Protein AF-A0A941FS99-F1 (afdb_monomer)

Solvent-accessible surface area (backbone atoms only — not comparable to full-atom values): 10455 Å² total; per-residue (Å²): 108,72,73,55,57,53,50,53,50,52,45,51,54,48,52,55,51,42,52,52,50,51,52,51,40,52,52,52,49,54,52,41,52,51,50,45,53,52,46,53,51,51,50,50,53,49,50,54,51,52,52,52,52,53,56,55,54,57,54,55,60,51,55,60,54,52,50,51,50,52,56,51,50,53,52,50,53,53,51,40,50,51,52,34,52,52,18,53,51,43,30,52,52,19,49,52,45,29,54,52,16,60,72,52,44,84,82,13,52,71,53,28,54,54,18,52,51,48,26,51,52,17,50,54,47,31,55,50,33,52,54,51,50,55,51,49,54,52,52,51,50,54,49,52,53,50,53,53,53,50,53,52,52,48,50,52,51,51,51,50,52,51,51,50,53,53,50,50,51,51,45,55,54,48,45,54,53,40,52,53,52,48,53,51,39,53,52,51,47,56,51,39,54,52,49,50,55,51,44,55,56,59,73,76,106

Sequence (205 aa):
MHRSEESSRVIEEMTIGIQRIAEASSEVSEQTNHVSTRMSIGNQDLNELSNQILQVKDVMQTSSRIKNLDDQANEIVNIVHVITGIAEQTNLLSLNAAIEAARAGEQGKSFAVVSNEVRKLAVGTKESAIHIKESLLHFKSIIYESVKMMETGTNEVEEGTKFVLNTRETFKQTIKSFEHVSDQIQEISAITEQMAASSQKSMLR

Organism: NCBI:txid450367

Nearest PDB structures (foldseek):
  3ja6-assembly1_I  TM=7.100E-01  e=2.817E-09  Escherichia coli
  3g6b-assembly1_A  TM=8.803E-01  e=4.526E-07  Thermotoga maritima
  8c5v-assembly1_I  TM=4.702E-01  e=1.679E-06  Escherichia coli
  3vkg-assembly2_A  TM=6.525E-01  e=9.917E-03  Dictyostelium discoideum
  8i4v-assembly1_B  TM=4.653E-01  e=1.303E-02  Saccharomyces cerevisiae S288C

Foldseek 3Di:
DVVVVVLLVVLVVLLVVLVVLLVVLVVLLVVLVVLLVVLVVVLVVLVVVLVVLVVVVVCVVVLVVLVVVLVVLVVVLVVLVVQLVVLVVQLVVLVVQLVVLVVVPPVSPVSNVVSVVSNVVSVVSNVVSVVVNVVSVVVNVVSVVVSVVSVVVNVVSVVVNVVSVVVNVVSVVVNVVSVVSNVVSVVSNVVSVVSNVVSVVSSVD

Radius of gyration: 44.27 Å; Cα contacts (8 Å, |Δi|>4): 106; chains: 1; bounding box: 84×21×134 Å

Structure (mmCIF, N/CA/C/O backbone):
data_AF-A0A941FS99-F1
#
_entry.id   AF-A0A941FS99-F1
#
loop_
_atom_site.group_PDB
_atom_site.id
_atom_site.type_symbol
_atom_site.label_atom_id
_atom_site.label_alt_id
_atom_site.label_comp_id
_atom_site.label_asym_id
_atom_site.label_entity_id
_atom_site.label_seq_id
_atom_site.pdbx_PDB_ins_code
_atom_site.Cartn_x
_atom_site.Cartn_y
_atom_site.Cartn_z
_atom_site.occupancy
_atom_site.B_iso_or_equiv
_atom_site.auth_seq_id
_atom_site.auth_comp_id
_atom_site.auth_asym_id
_atom_site.auth_atom_id
_atom_site.pdbx_PDB_model_num
ATOM 1 N N . MET A 1 1 ? -35.22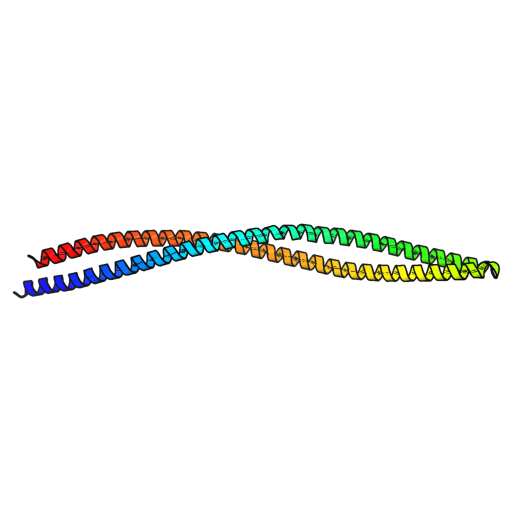4 -8.556 75.475 1.00 60.56 1 MET A N 1
ATOM 2 C CA . MET A 1 1 ? -33.984 -7.783 75.258 1.00 60.56 1 MET A CA 1
ATOM 3 C C . MET A 1 1 ? -33.087 -8.430 74.209 1.00 60.56 1 MET A C 1
ATOM 5 O O . MET A 1 1 ? -33.040 -7.869 73.128 1.00 60.56 1 MET A O 1
ATOM 9 N N . HIS A 1 2 ? -32.530 -9.634 74.411 1.00 62.03 2 HIS A N 1
ATOM 10 C CA . HIS A 1 2 ? -31.618 -10.275 73.435 1.00 62.03 2 HIS A CA 1
ATOM 11 C C . HIS A 1 2 ? -32.090 -10.319 71.963 1.00 62.03 2 HIS A C 1
ATOM 13 O O . HIS A 1 2 ? -31.338 -9.935 71.079 1.00 62.03 2 HIS A O 1
ATOM 19 N N . ARG A 1 3 ? -33.347 -10.700 71.677 1.00 68.75 3 ARG A N 1
ATOM 20 C CA . ARG A 1 3 ? -33.879 -10.732 70.291 1.00 68.75 3 ARG A CA 1
ATOM 21 C C . ARG A 1 3 ? -33.970 -9.356 69.612 1.00 68.75 3 ARG A C 1
ATOM 23 O O . ARG A 1 3 ? -33.965 -9.281 68.387 1.00 68.75 3 ARG A O 1
ATOM 30 N N . SER A 1 4 ? -34.102 -8.289 70.401 1.00 75.62 4 SER A N 1
ATOM 31 C CA . SER A 1 4 ? -34.179 -6.914 69.896 1.00 75.62 4 SER A CA 1
ATOM 32 C C . SER A 1 4 ? -32.788 -6.398 69.548 1.00 75.62 4 SER A C 1
ATOM 34 O O . SER A 1 4 ? -32.605 -5.860 68.467 1.00 75.62 4 SER A O 1
ATOM 36 N N . GLU A 1 5 ? -31.806 -6.635 70.422 1.00 76.62 5 GLU A N 1
ATOM 37 C CA . GLU A 1 5 ? -30.397 -6.300 70.169 1.00 76.62 5 GLU A CA 1
ATOM 38 C C . GLU A 1 5 ? -29.847 -7.059 68.956 1.00 76.62 5 GLU A C 1
ATOM 40 O O . GLU A 1 5 ? -29.154 -6.485 68.121 1.00 76.62 5 GLU A O 1
ATOM 45 N N . GLU A 1 6 ? -30.214 -8.334 68.811 1.00 79.69 6 GLU A N 1
ATOM 46 C CA . GLU A 1 6 ? -29.842 -9.147 67.654 1.00 79.69 6 GLU A CA 1
ATOM 47 C C . GLU A 1 6 ? -30.474 -8.627 66.351 1.00 79.69 6 GLU A C 1
ATOM 49 O O . GLU A 1 6 ? -29.784 -8.527 65.339 1.00 79.69 6 GLU A O 1
ATOM 54 N N . SER A 1 7 ? -31.748 -8.212 66.380 1.00 81.06 7 SER A N 1
ATOM 55 C CA . SER A 1 7 ? -32.419 -7.615 65.211 1.00 81.06 7 SER A CA 1
ATOM 56 C C . SER A 1 7 ? -31.818 -6.262 64.828 1.00 81.06 7 SER A C 1
ATOM 58 O O . SER A 1 7 ? -31.581 -6.016 63.648 1.00 81.06 7 SER A O 1
ATOM 60 N N . SER A 1 8 ? -31.520 -5.401 65.806 1.00 84.19 8 SER A N 1
ATOM 61 C CA . SER A 1 8 ? -30.851 -4.118 65.563 1.00 84.19 8 SER A CA 1
ATOM 62 C C . SER A 1 8 ? -29.475 -4.314 64.929 1.00 84.19 8 SER A C 1
ATOM 64 O O . SER A 1 8 ? -29.156 -3.631 63.960 1.00 84.19 8 SER A O 1
ATOM 66 N N . ARG A 1 9 ? -28.697 -5.299 65.401 1.00 85.25 9 ARG A N 1
ATOM 67 C CA . ARG A 1 9 ? -27.385 -5.619 64.825 1.00 85.25 9 ARG A CA 1
ATOM 68 C C . ARG A 1 9 ? -27.486 -6.088 63.371 1.00 85.25 9 ARG A C 1
ATOM 70 O O . ARG A 1 9 ? -26.713 -5.630 62.538 1.00 85.25 9 ARG A O 1
ATOM 77 N N . VAL A 1 10 ? -28.457 -6.947 63.051 1.00 86.94 10 VAL A N 1
ATOM 78 C CA . VAL A 1 10 ? -28.695 -7.408 61.670 1.00 86.94 10 VAL A CA 1
ATOM 79 C C . VAL A 1 10 ? -29.110 -6.251 60.752 1.00 86.94 10 VAL A C 1
ATOM 81 O O . VAL A 1 10 ? -28.645 -6.178 59.618 1.00 86.94 10 VAL A O 1
ATOM 84 N N . ILE A 1 11 ? -29.950 -5.323 61.225 1.00 87.75 11 ILE A N 1
ATOM 85 C CA . ILE A 1 11 ? -30.355 -4.129 60.456 1.00 87.75 11 ILE A CA 1
ATOM 86 C C . ILE A 1 11 ? -29.158 -3.196 60.214 1.00 87.75 11 ILE A C 1
ATOM 88 O O . ILE A 1 11 ? -29.020 -2.628 59.129 1.00 87.75 11 ILE A O 1
ATOM 92 N N . GLU A 1 12 ? -28.270 -3.047 61.194 1.00 86.12 12 GLU A N 1
ATOM 93 C CA . GLU A 1 12 ? -27.057 -2.240 61.057 1.00 86.12 12 GLU A CA 1
ATOM 94 C C . GLU A 1 12 ? -26.066 -2.858 60.059 1.00 86.12 12 GLU A C 1
ATOM 96 O O . GLU A 1 12 ? -25.615 -2.176 59.137 1.00 86.12 12 GLU A O 1
ATOM 101 N N . GLU A 1 13 ? -25.830 -4.171 60.140 1.00 88.06 13 GLU A N 1
ATOM 102 C CA . GLU A 1 13 ? -25.054 -4.916 59.137 1.00 88.06 13 GLU A CA 1
ATOM 103 C C . GLU A 1 13 ? -25.675 -4.804 57.732 1.00 88.06 13 GLU A C 1
ATOM 105 O O . GLU A 1 13 ? -24.958 -4.604 56.748 1.00 88.06 13 GLU A O 1
ATOM 110 N N . MET A 1 14 ? -27.008 -4.860 57.626 1.00 89.69 14 MET A N 1
ATOM 111 C CA . MET A 1 14 ? -27.719 -4.698 56.356 1.00 89.69 14 MET A CA 1
ATOM 112 C C . MET A 1 14 ? -27.541 -3.288 55.783 1.00 89.69 14 MET A C 1
ATOM 114 O O . MET A 1 14 ? -27.326 -3.139 54.584 1.00 89.69 14 MET A O 1
ATOM 118 N N . THR A 1 15 ? -27.575 -2.258 56.630 1.00 88.81 15 THR A N 1
ATOM 119 C CA . THR A 1 15 ? -27.380 -0.857 56.223 1.00 88.81 15 THR A CA 1
ATOM 120 C C . THR A 1 15 ? -25.968 -0.631 55.681 1.00 88.81 15 THR A C 1
ATOM 122 O O . THR A 1 15 ? -25.806 -0.012 54.630 1.00 88.81 15 THR A O 1
ATOM 125 N N . ILE A 1 16 ? -24.952 -1.214 56.326 1.00 91.06 16 ILE A N 1
ATOM 126 C CA . ILE A 1 16 ? -23.570 -1.203 55.821 1.00 91.06 16 ILE A CA 1
ATOM 127 C C . ILE A 1 16 ? -23.479 -1.938 54.474 1.00 91.06 16 ILE A C 1
ATOM 129 O O . ILE A 1 16 ? -22.826 -1.459 53.548 1.00 91.06 16 ILE A O 1
ATOM 133 N N . GLY A 1 17 ? -24.143 -3.091 54.338 1.00 93.38 17 GLY A N 1
ATOM 134 C CA . GLY A 1 17 ? -24.195 -3.843 53.082 1.00 93.38 17 GLY A CA 1
ATOM 135 C C . GLY A 1 17 ? -24.826 -3.048 51.934 1.00 93.38 17 GLY A C 1
ATOM 136 O O . GLY A 1 17 ? -24.261 -2.999 50.845 1.00 93.38 17 GLY A O 1
ATOM 137 N N . ILE A 1 18 ? -25.950 -2.379 52.195 1.00 93.69 18 ILE A N 1
ATOM 138 C CA . ILE A 1 18 ? -26.659 -1.506 51.245 1.00 93.69 18 ILE A CA 1
ATOM 139 C C . ILE A 1 18 ? -25.760 -0.351 50.797 1.00 93.69 18 ILE A C 1
ATOM 141 O O . ILE A 1 18 ? -25.638 -0.109 49.598 1.00 93.69 18 ILE A O 1
ATOM 145 N N . GLN A 1 19 ? -25.080 0.316 51.735 1.00 91.06 19 GLN A N 1
ATOM 146 C CA . GLN A 1 19 ? -24.155 1.407 51.420 1.00 91.06 19 GLN A CA 1
ATOM 147 C C . GLN A 1 19 ? -23.021 0.938 50.495 1.00 91.06 19 GLN A C 1
ATOM 149 O O . GLN A 1 19 ? -22.724 1.588 49.495 1.00 91.06 19 GLN A O 1
ATOM 154 N N . ARG A 1 20 ? -22.445 -0.240 50.765 1.00 94.62 20 ARG A N 1
ATOM 155 C CA . ARG A 1 20 ? -21.406 -0.834 49.908 1.00 94.62 20 ARG A CA 1
ATOM 156 C C . ARG A 1 20 ? -21.917 -1.192 48.512 1.00 94.62 20 ARG A C 1
ATOM 158 O O . ARG A 1 20 ? -21.168 -1.059 47.550 1.00 94.62 20 ARG A O 1
ATOM 165 N N . ILE A 1 21 ? -23.165 -1.651 48.387 1.00 94.88 21 ILE A N 1
ATOM 166 C CA . ILE A 1 21 ? -23.786 -1.926 47.081 1.00 94.88 21 ILE A CA 1
ATOM 167 C C . ILE A 1 21 ? -23.987 -0.622 46.303 1.00 94.88 21 ILE A C 1
ATOM 169 O O . ILE A 1 21 ? -23.694 -0.591 45.109 1.00 94.88 21 ILE A O 1
ATOM 173 N N . ALA A 1 22 ? -24.437 0.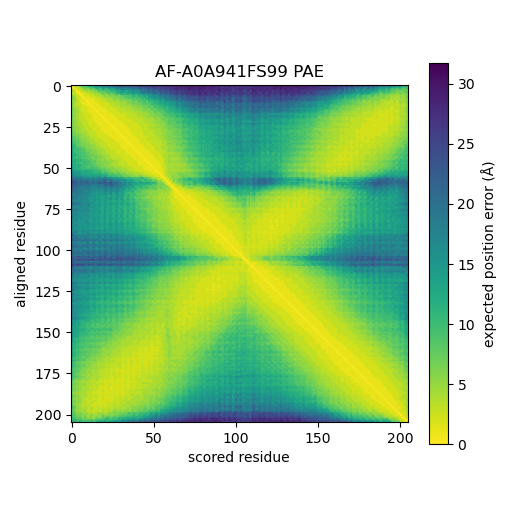450 46.961 1.00 91.12 22 ALA A N 1
ATOM 174 C CA . ALA A 1 22 ? -24.596 1.761 46.332 1.00 91.12 22 ALA A CA 1
ATOM 175 C C . ALA A 1 22 ? -23.255 2.306 45.812 1.00 91.12 22 ALA A C 1
ATOM 177 O O . ALA A 1 22 ? -23.165 2.723 44.658 1.00 91.12 22 ALA A O 1
ATOM 178 N N . GLU A 1 23 ? -22.202 2.237 46.632 1.00 94.00 23 GLU A N 1
ATOM 179 C CA . GLU A 1 23 ? -20.843 2.648 46.253 1.00 94.00 23 GLU A CA 1
ATOM 180 C C . GLU A 1 23 ? -20.316 1.839 45.062 1.00 94.00 23 GLU A C 1
ATOM 182 O O . GLU A 1 23 ? -19.903 2.422 44.060 1.00 94.00 23 GLU A O 1
ATOM 187 N N . ALA A 1 24 ? -20.416 0.506 45.119 1.00 94.50 24 ALA A N 1
ATOM 188 C CA . ALA A 1 24 ? -19.995 -0.365 44.022 1.00 94.50 24 ALA A CA 1
ATOM 189 C C . ALA A 1 24 ? -20.798 -0.109 42.733 1.00 94.50 24 ALA A C 1
ATOM 191 O O . ALA A 1 24 ? -20.243 -0.130 41.637 1.00 94.50 24 ALA A O 1
ATOM 192 N N . SER A 1 25 ? -22.099 0.168 42.850 1.00 94.50 25 SER A N 1
ATOM 193 C CA . SER A 1 25 ? -22.956 0.470 41.697 1.00 94.50 25 SER A CA 1
ATOM 194 C C . SER A 1 25 ? -22.566 1.793 41.038 1.00 94.50 25 SER A C 1
ATOM 196 O O . SER A 1 25 ? -22.491 1.878 39.811 1.00 94.50 25 SER A O 1
ATOM 198 N N . SER A 1 26 ? -22.257 2.811 41.847 1.00 92.44 26 SER A N 1
ATOM 199 C CA . SER A 1 26 ? -21.756 4.098 41.361 1.00 92.44 26 SER A CA 1
ATOM 200 C C . SER A 1 26 ? -20.421 3.942 40.631 1.00 92.44 26 SER A C 1
ATOM 202 O O . SER A 1 26 ? -20.258 4.486 39.539 1.00 92.44 26 SER A O 1
ATOM 204 N N . GLU A 1 27 ? -19.491 3.162 41.187 1.00 95.19 27 GLU A N 1
ATOM 205 C CA . GLU A 1 27 ? -18.189 2.895 40.565 1.00 95.19 27 GLU A CA 1
ATOM 206 C C . GLU A 1 27 ? -18.343 2.166 39.219 1.00 95.19 27 GLU A C 1
ATOM 208 O O . GLU A 1 27 ? -17.757 2.573 38.215 1.00 95.19 27 GLU A O 1
ATOM 213 N N . VAL A 1 28 ? -19.191 1.132 39.146 1.00 95.12 28 VAL A N 1
ATOM 214 C CA . VAL A 1 28 ? -19.454 0.411 37.887 1.00 95.12 28 VAL A CA 1
ATOM 215 C C . VAL A 1 28 ? -20.121 1.317 36.844 1.00 95.12 28 VAL A C 1
ATOM 217 O O . VAL A 1 28 ? -19.789 1.224 35.658 1.00 95.12 28 VAL A O 1
ATOM 220 N N . SER A 1 29 ? -21.020 2.217 37.256 1.00 92.50 29 SER A N 1
ATOM 221 C CA . SER A 1 29 ? -21.637 3.215 36.369 1.00 92.50 29 SER A CA 1
ATOM 222 C C . SER A 1 29 ? -20.594 4.162 35.766 1.00 92.50 29 SER A C 1
ATOM 224 O O . SER A 1 29 ? -20.560 4.381 34.552 1.00 92.50 29 SER A O 1
ATOM 226 N N . GLU A 1 30 ? -19.687 4.680 36.597 1.00 93.94 30 GLU A N 1
ATOM 227 C CA . GLU A 1 30 ? -18.590 5.545 36.159 1.00 93.94 30 GLU A CA 1
ATOM 228 C C . GLU A 1 30 ? -17.662 4.820 35.171 1.00 93.94 30 GLU A C 1
ATOM 230 O O . GLU A 1 30 ? -17.387 5.332 34.082 1.00 93.94 30 GLU A O 1
ATOM 235 N N . GLN A 1 31 ? -17.251 3.586 35.486 1.00 93.75 31 GLN A N 1
ATOM 236 C CA . GLN A 1 31 ? -16.423 2.769 34.591 1.00 93.75 31 GLN A CA 1
ATOM 237 C C . GLN A 1 31 ? -17.121 2.478 33.256 1.00 93.75 31 GLN A C 1
ATOM 239 O O . GLN A 1 31 ? -16.501 2.565 32.194 1.00 93.75 31 GLN A O 1
ATOM 244 N N . THR A 1 32 ? -18.423 2.195 33.288 1.00 93.19 32 THR A N 1
ATOM 245 C CA . THR A 1 32 ? -19.244 1.964 32.091 1.00 93.19 32 THR A CA 1
ATOM 246 C C . THR A 1 32 ? -19.267 3.194 31.180 1.00 93.19 32 THR A C 1
ATOM 248 O O . THR A 1 32 ? -19.026 3.083 29.974 1.00 93.19 32 THR A O 1
ATOM 251 N N . ASN A 1 33 ? -19.453 4.387 31.753 1.00 90.69 33 ASN A N 1
ATOM 252 C CA . ASN A 1 33 ? -19.405 5.651 31.015 1.00 90.69 33 ASN A CA 1
ATOM 253 C C . ASN A 1 33 ? -18.017 5.932 30.419 1.00 90.69 33 ASN A C 1
ATOM 255 O O . ASN A 1 33 ? -17.907 6.364 29.264 1.00 90.69 33 ASN A O 1
ATOM 259 N N . HIS A 1 34 ? -16.947 5.641 31.165 1.00 94.12 34 HIS A N 1
ATOM 260 C CA . HIS A 1 34 ? -15.581 5.764 30.660 1.00 94.12 34 HIS A CA 1
ATOM 261 C C . HIS A 1 34 ? -15.321 4.842 29.468 1.00 94.12 34 HIS A C 1
ATOM 263 O O . HIS A 1 34 ? -14.762 5.290 28.462 1.00 94.12 34 HIS A O 1
ATOM 269 N N . VAL A 1 35 ? -15.735 3.575 29.541 1.00 92.81 35 VAL A N 1
ATOM 270 C CA . VAL A 1 35 ? -15.550 2.636 28.427 1.00 92.81 35 VAL A CA 1
ATOM 271 C C . VAL A 1 35 ? -16.378 3.051 27.212 1.00 92.81 35 VAL A C 1
ATOM 273 O O . VAL A 1 35 ? -15.839 3.062 26.106 1.00 92.81 35 VAL A O 1
ATOM 276 N N . SER A 1 36 ? -17.632 3.472 27.402 1.00 89.94 36 SER A N 1
ATOM 277 C CA . SER A 1 36 ? -18.482 3.976 26.314 1.00 89.94 36 SER A CA 1
ATOM 278 C C . SER A 1 36 ? -17.838 5.169 25.591 1.00 89.94 36 SER A C 1
ATOM 280 O O . SER A 1 36 ? -17.696 5.165 24.365 1.00 89.94 36 SER A O 1
ATOM 282 N N . THR A 1 37 ? -17.312 6.135 26.351 1.00 92.44 37 THR A N 1
ATOM 283 C CA . THR A 1 37 ? -16.587 7.293 25.801 1.00 92.44 37 THR A CA 1
ATOM 284 C C . THR A 1 37 ? -15.347 6.862 25.014 1.00 92.44 37 THR A C 1
ATOM 286 O O . THR A 1 37 ? -15.142 7.306 23.884 1.00 92.44 37 THR A O 1
ATOM 289 N N . ARG A 1 38 ? -14.531 5.953 25.568 1.00 93.69 38 ARG A N 1
ATOM 290 C CA . ARG A 1 38 ? -13.329 5.440 24.888 1.00 93.69 38 ARG A CA 1
ATOM 291 C C . ARG A 1 38 ? -13.661 4.687 23.601 1.00 93.69 38 ARG A C 1
ATOM 293 O O . ARG A 1 38 ? -12.942 4.840 22.619 1.00 93.69 38 ARG A O 1
ATOM 300 N N . MET A 1 39 ? -14.741 3.912 23.585 1.00 92.50 39 MET A N 1
ATOM 301 C CA . MET A 1 39 ? -15.211 3.206 22.389 1.00 92.50 39 MET A CA 1
ATOM 302 C C . MET A 1 39 ? -15.734 4.174 21.323 1.00 92.50 39 MET A C 1
ATOM 304 O O . MET A 1 39 ? -15.501 3.956 20.135 1.00 92.50 39 MET A O 1
ATOM 308 N N . SER A 1 40 ? -16.399 5.262 21.725 1.00 89.00 40 SER A N 1
ATOM 309 C CA . SER A 1 40 ? -16.824 6.320 20.802 1.00 89.00 40 SER A CA 1
ATOM 310 C C . SER A 1 40 ? -15.628 7.006 20.138 1.00 89.00 40 SER A C 1
ATOM 312 O O . SER A 1 40 ? -15.623 7.163 18.919 1.00 89.00 40 SER A O 1
ATOM 314 N N . ILE A 1 41 ? -14.600 7.360 20.919 1.00 93.44 41 ILE A N 1
ATOM 315 C CA . ILE A 1 41 ? -13.345 7.926 20.395 1.00 93.44 41 ILE A CA 1
ATOM 316 C C . ILE A 1 41 ? -12.678 6.924 19.447 1.00 93.44 41 ILE A C 1
ATOM 318 O O . ILE A 1 41 ? -12.391 7.259 18.304 1.00 93.44 41 ILE A O 1
ATOM 322 N N . GLY A 1 42 ? -12.540 5.663 19.863 1.00 94.44 42 GLY A N 1
ATOM 323 C CA . GLY A 1 42 ? -11.948 4.629 19.017 1.00 94.44 42 GLY A CA 1
ATOM 324 C C . GLY A 1 42 ? -12.720 4.392 17.710 1.00 94.44 42 GLY A C 1
ATOM 325 O O . GLY A 1 42 ? -12.117 4.120 16.677 1.00 94.44 42 GLY A O 1
ATOM 326 N N . ASN A 1 43 ? -14.049 4.537 17.703 1.00 91.31 43 ASN A N 1
ATOM 327 C CA . ASN A 1 43 ? -14.841 4.494 16.469 1.00 91.31 43 ASN A CA 1
ATOM 328 C C . ASN A 1 43 ? -14.559 5.682 15.540 1.00 91.31 43 ASN A C 1
ATOM 330 O O . ASN A 1 43 ? -14.572 5.510 14.318 1.00 91.31 43 ASN A O 1
ATOM 334 N N . GLN A 1 44 ? -14.310 6.871 16.093 1.00 92.19 44 GLN A N 1
ATOM 335 C CA . GLN A 1 44 ? -13.885 8.030 15.312 1.00 92.19 44 GLN A CA 1
ATOM 336 C C . GLN A 1 44 ? -12.500 7.789 14.697 1.00 92.19 44 GLN A C 1
ATOM 338 O O . GLN A 1 44 ? -12.351 7.960 13.487 1.00 92.19 44 GLN A O 1
ATOM 343 N N . ASP A 1 45 ? -11.545 7.278 15.476 1.00 93.88 45 ASP A N 1
ATOM 344 C CA . ASP A 1 45 ? -10.204 6.925 14.990 1.00 93.88 45 ASP A CA 1
ATOM 345 C C . ASP A 1 45 ? -10.277 5.889 13.852 1.00 93.88 45 ASP A C 1
ATOM 347 O O . ASP A 1 45 ? -9.615 6.020 12.821 1.00 93.88 45 ASP A O 1
ATOM 351 N N . LEU A 1 46 ? -11.151 4.881 13.976 1.00 93.31 46 LEU A N 1
ATOM 352 C CA . LEU A 1 46 ? -11.392 3.894 12.916 1.00 93.31 46 LEU A CA 1
ATOM 353 C C . LEU A 1 46 ? -12.026 4.506 11.659 1.00 93.31 46 LEU A C 1
ATOM 355 O O . LEU A 1 46 ? -11.807 4.004 10.555 1.00 93.31 46 LEU A O 1
ATOM 359 N N . ASN A 1 47 ? -12.836 5.559 11.786 1.00 89.56 47 ASN A N 1
ATOM 360 C CA . ASN A 1 47 ? -13.375 6.279 10.629 1.00 89.56 47 ASN A CA 1
ATOM 361 C C . ASN A 1 47 ? -12.284 7.076 9.911 1.00 89.56 47 ASN A C 1
ATOM 363 O O . ASN A 1 47 ? -12.212 7.027 8.683 1.00 89.56 47 ASN A O 1
ATOM 367 N N . GLU A 1 48 ? -11.413 7.754 10.655 1.00 91.38 48 GLU A N 1
ATOM 368 C CA . GLU A 1 48 ? -10.261 8.455 10.085 1.00 91.38 48 GLU A CA 1
ATOM 369 C C . GLU A 1 48 ? -9.311 7.481 9.382 1.00 91.38 48 GLU A C 1
ATOM 371 O O . GLU A 1 48 ? -8.958 7.697 8.220 1.00 91.38 48 GLU A O 1
ATOM 376 N N . LEU A 1 49 ? -8.997 6.351 10.019 1.00 90.69 49 LEU A N 1
ATOM 377 C CA . LEU A 1 49 ? -8.185 5.292 9.423 1.00 90.69 49 LEU A CA 1
ATOM 378 C C . LEU A 1 49 ? -8.834 4.714 8.156 1.00 90.69 49 LEU A C 1
ATOM 380 O O . LEU A 1 49 ? -8.163 4.515 7.146 1.00 90.69 49 LEU A O 1
ATOM 384 N N . SER A 1 50 ? -10.151 4.490 8.169 1.00 88.94 50 SER A N 1
ATOM 385 C CA . SER A 1 50 ? -10.886 4.032 6.986 1.00 88.94 50 SER A CA 1
ATOM 386 C C . SER A 1 50 ? -10.773 5.021 5.822 1.00 88.94 50 SER A C 1
ATOM 388 O O . SER A 1 50 ? -10.646 4.596 4.675 1.00 88.94 50 SER A O 1
ATOM 390 N N . ASN A 1 51 ? -10.797 6.328 6.094 1.00 87.88 51 ASN A N 1
ATOM 391 C CA . ASN A 1 51 ? -10.622 7.358 5.069 1.00 87.88 51 ASN A CA 1
ATOM 392 C C . ASN A 1 51 ? -9.185 7.391 4.533 1.00 87.88 51 ASN A C 1
ATOM 394 O O . ASN A 1 51 ? -8.991 7.502 3.323 1.00 87.88 51 ASN A O 1
ATOM 398 N N . GLN A 1 52 ? -8.184 7.247 5.404 1.00 87.44 52 GLN A N 1
ATOM 399 C CA . GLN A 1 52 ? -6.778 7.153 4.995 1.00 87.44 52 GLN A CA 1
ATOM 400 C C . GLN A 1 52 ? -6.539 5.936 4.093 1.00 87.44 52 GLN A C 1
ATOM 402 O O . GLN A 1 52 ? -5.907 6.053 3.045 1.00 87.44 52 GLN A O 1
ATOM 407 N N . ILE A 1 53 ? -7.118 4.786 4.440 1.00 86.38 53 ILE A N 1
ATOM 408 C CA . ILE A 1 53 ? -7.067 3.572 3.618 1.00 86.38 53 ILE A CA 1
ATOM 409 C C . ILE A 1 53 ? -7.680 3.807 2.228 1.00 86.38 53 ILE A C 1
ATOM 411 O O . ILE A 1 53 ? -7.099 3.400 1.222 1.00 86.38 53 ILE A O 1
ATOM 415 N N . LEU A 1 54 ? -8.820 4.501 2.140 1.00 81.25 54 LEU A N 1
ATOM 416 C CA . LEU A 1 54 ? -9.438 4.834 0.851 1.00 81.25 54 LEU A CA 1
ATOM 417 C C . LEU A 1 54 ? -8.558 5.756 -0.006 1.00 81.25 54 LEU A C 1
ATOM 419 O O . LEU A 1 54 ? -8.508 5.575 -1.220 1.00 81.25 54 LEU A O 1
ATOM 423 N N . GLN A 1 55 ? -7.823 6.691 0.603 1.00 81.00 55 GLN A N 1
ATOM 424 C CA . GLN A 1 55 ? -6.859 7.530 -0.119 1.00 81.00 55 GLN A CA 1
ATOM 425 C C . GLN A 1 55 ? -5.678 6.715 -0.662 1.00 81.00 55 GLN A C 1
ATOM 427 O O . GLN A 1 55 ? -5.254 6.926 -1.796 1.00 81.00 55 GLN A O 1
ATOM 432 N N . VAL A 1 56 ? -5.178 5.741 0.105 1.00 77.38 56 VAL A N 1
ATOM 433 C CA . VAL A 1 56 ? -4.132 4.816 -0.366 1.00 77.38 56 VAL A CA 1
ATOM 434 C C . VAL A 1 56 ? -4.658 3.920 -1.486 1.00 77.38 56 VAL A C 1
ATOM 436 O O . VAL A 1 56 ? -3.945 3.656 -2.450 1.00 77.38 56 VAL A O 1
ATOM 439 N N . LYS A 1 57 ? -5.925 3.504 -1.433 1.00 69.19 57 LYS A N 1
ATOM 440 C CA . LYS A 1 57 ? -6.550 2.746 -2.523 1.00 69.19 57 LYS A CA 1
ATOM 441 C C . LYS A 1 57 ? -6.571 3.533 -3.838 1.00 69.19 57 LYS A C 1
ATOM 443 O O . LYS A 1 57 ? -6.426 2.939 -4.899 1.00 69.19 57 LYS A O 1
ATOM 448 N N . ASP A 1 58 ? -6.668 4.858 -3.794 1.00 67.00 58 ASP A N 1
ATOM 449 C CA . ASP A 1 58 ? -6.588 5.694 -4.998 1.00 67.00 58 ASP A CA 1
ATOM 450 C C . ASP A 1 58 ? -5.167 5.714 -5.604 1.00 67.00 58 ASP A C 1
ATOM 452 O O . ASP A 1 58 ? -4.998 5.829 -6.820 1.00 67.00 58 ASP A O 1
ATOM 456 N N . VAL A 1 59 ? -4.127 5.439 -4.801 1.00 65.31 59 VAL A N 1
ATOM 457 C CA . VAL A 1 59 ? -2.759 5.171 -5.291 1.00 65.31 59 VAL A CA 1
ATOM 458 C C . VAL A 1 59 ? -2.714 3.911 -6.161 1.00 65.31 59 VAL A C 1
ATOM 460 O O . VAL A 1 59 ? -1.812 3.791 -6.988 1.00 65.31 59 VAL A O 1
ATOM 463 N N . MET A 1 60 ? -3.708 3.015 -6.113 1.00 62.72 60 MET A N 1
ATOM 464 C CA . MET A 1 60 ? -3.814 1.909 -7.073 1.00 62.72 60 MET A CA 1
ATOM 465 C C . MET A 1 60 ? -3.987 2.387 -8.522 1.00 62.72 60 MET A C 1
ATOM 467 O O . MET A 1 60 ? -3.638 1.640 -9.436 1.00 62.72 60 MET A O 1
ATOM 471 N N . GLN A 1 61 ? -4.408 3.636 -8.776 1.00 65.25 61 GLN A N 1
ATOM 472 C CA . GLN A 1 61 ? -4.316 4.235 -10.118 1.00 65.25 61 GLN A CA 1
ATOM 473 C C . GLN A 1 61 ? -2.869 4.263 -10.639 1.00 65.25 61 GLN A C 1
ATOM 475 O O . GLN A 1 61 ? -2.638 4.187 -11.848 1.00 65.25 61 GLN A O 1
ATOM 480 N N . THR A 1 62 ? -1.877 4.284 -9.748 1.00 71.75 62 THR A N 1
ATOM 481 C CA . THR A 1 62 ? -0.451 4.169 -10.084 1.00 71.75 62 THR A CA 1
ATOM 482 C C . THR A 1 62 ? -0.133 2.835 -10.762 1.00 71.75 62 THR A C 1
ATOM 484 O O . THR A 1 62 ? 0.718 2.811 -11.644 1.00 71.75 62 THR A O 1
ATOM 487 N N . SER A 1 63 ? -0.874 1.754 -10.479 1.00 72.69 63 SER A N 1
ATOM 488 C CA . SER A 1 63 ? -0.654 0.451 -11.130 1.00 72.69 63 SER A CA 1
ATOM 489 C C . SER A 1 63 ? -0.905 0.531 -12.638 1.00 72.69 63 SER A C 1
ATOM 491 O O . SER A 1 63 ? -0.123 0.010 -13.430 1.00 72.69 63 SER A O 1
ATOM 493 N N . SER A 1 64 ? -1.936 1.279 -13.051 1.00 77.06 64 SER A N 1
ATOM 494 C CA . SER A 1 64 ? -2.235 1.518 -14.466 1.00 77.06 64 SER A CA 1
ATOM 495 C C . SER A 1 64 ? -1.125 2.315 -15.154 1.00 77.06 64 SER A C 1
ATOM 497 O O . SER A 1 64 ? -0.750 2.014 -16.285 1.00 77.06 64 SER A O 1
ATOM 499 N N . ARG A 1 65 ? -0.531 3.288 -14.448 1.00 82.88 65 ARG A N 1
ATOM 500 C CA . ARG A 1 65 ? 0.598 4.074 -14.959 1.00 82.88 65 ARG A CA 1
ATOM 501 C C . ARG A 1 65 ? 1.855 3.223 -15.100 1.00 82.88 65 ARG A C 1
ATOM 503 O O . ARG A 1 65 ? 2.538 3.348 -16.107 1.00 82.88 65 ARG A O 1
ATOM 510 N N . ILE A 1 66 ? 2.137 2.345 -14.138 1.00 84.69 66 ILE A N 1
ATOM 511 C CA . ILE A 1 66 ? 3.277 1.422 -14.214 1.00 84.69 66 ILE A CA 1
ATOM 512 C C . ILE A 1 66 ? 3.092 0.418 -15.355 1.00 84.69 66 ILE A C 1
ATOM 514 O O . ILE A 1 66 ? 4.041 0.144 -16.081 1.00 84.69 66 ILE A O 1
ATOM 518 N N . LYS A 1 67 ? 1.870 -0.070 -15.582 1.00 82.75 67 LYS A N 1
ATOM 519 C CA . LYS A 1 67 ? 1.581 -0.926 -16.736 1.00 82.75 67 LYS A CA 1
ATOM 520 C C . LYS A 1 67 ? 1.849 -0.211 -18.065 1.00 82.75 67 LYS A C 1
ATOM 522 O O . LYS A 1 67 ? 2.502 -0.778 -18.932 1.00 82.75 67 LYS A O 1
ATOM 527 N N . ASN A 1 68 ? 1.448 1.057 -18.182 1.00 88.06 68 ASN A N 1
ATOM 528 C CA . ASN A 1 68 ? 1.775 1.865 -19.361 1.00 88.06 68 ASN A CA 1
ATOM 529 C C . ASN A 1 68 ? 3.294 2.029 -19.558 1.00 88.06 68 ASN A C 1
ATOM 531 O O . ASN A 1 68 ? 3.747 2.109 -20.696 1.00 88.06 68 ASN A O 1
ATOM 535 N N . LEU A 1 69 ? 4.091 2.070 -18.480 1.00 89.38 69 LEU A N 1
ATOM 536 C CA . LEU A 1 69 ? 5.555 2.101 -18.588 1.00 89.38 69 LEU A CA 1
ATOM 537 C C . LEU A 1 69 ? 6.122 0.792 -19.158 1.00 89.38 69 LEU A C 1
ATOM 539 O O . LEU A 1 69 ? 7.096 0.855 -19.906 1.00 89.38 69 LEU A O 1
ATOM 543 N N . ASP A 1 70 ? 5.532 -0.370 -18.849 1.00 87.81 70 ASP A N 1
ATOM 544 C CA . ASP A 1 70 ? 5.947 -1.643 -19.464 1.00 87.81 70 ASP A CA 1
ATOM 545 C C . ASP A 1 70 ? 5.663 -1.646 -20.971 1.00 87.81 70 ASP A C 1
ATOM 547 O O . ASP A 1 7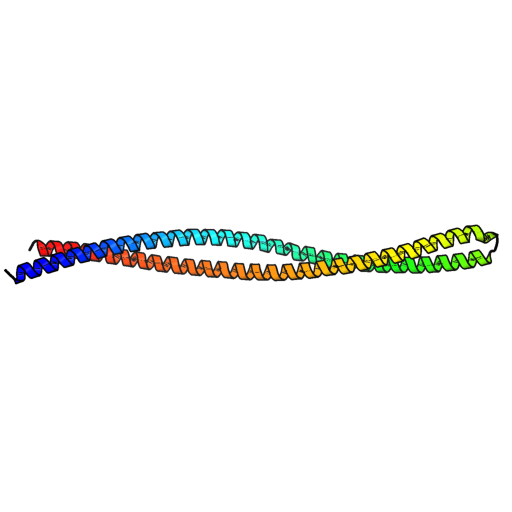0 ? 6.540 -1.983 -21.770 1.00 87.81 70 ASP A O 1
ATOM 551 N N . ASP A 1 71 ? 4.473 -1.188 -21.371 1.00 89.62 71 ASP A N 1
ATOM 552 C CA . ASP A 1 71 ? 4.086 -1.076 -22.781 1.00 89.62 71 ASP A CA 1
ATOM 553 C C . ASP A 1 71 ? 5.019 -0.120 -23.545 1.00 89.62 71 ASP A C 1
ATOM 555 O O . ASP A 1 71 ? 5.524 -0.462 -24.618 1.00 89.62 71 ASP A O 1
ATOM 559 N N . GLN A 1 72 ? 5.337 1.040 -22.959 1.00 90.56 72 GLN A N 1
ATOM 560 C CA . GLN A 1 72 ? 6.311 1.980 -23.524 1.00 90.56 72 GLN A CA 1
ATOM 561 C C . GLN A 1 72 ? 7.716 1.373 -23.611 1.00 90.56 72 GLN A C 1
ATOM 563 O O . GLN A 1 72 ? 8.397 1.536 -24.622 1.00 90.56 72 GLN A O 1
ATOM 568 N N . ALA A 1 73 ? 8.162 0.635 -22.592 1.00 90.56 73 ALA A N 1
ATOM 569 C CA . ALA A 1 73 ? 9.456 -0.041 -22.632 1.00 90.56 73 ALA A CA 1
ATOM 570 C C . ALA A 1 73 ? 9.514 -1.085 -23.763 1.00 90.56 73 ALA A C 1
ATOM 572 O O . ALA A 1 73 ? 10.533 -1.189 -24.450 1.00 90.56 73 ALA A O 1
ATOM 573 N N . ASN A 1 74 ? 8.421 -1.818 -24.004 1.00 89.50 74 ASN A N 1
ATOM 574 C CA . ASN A 1 74 ? 8.306 -2.764 -25.118 1.00 89.50 74 ASN A CA 1
ATOM 575 C C . ASN A 1 74 ? 8.395 -2.064 -26.483 1.00 89.50 74 ASN A C 1
ATOM 577 O O . ASN A 1 74 ? 9.072 -2.557 -27.388 1.00 89.50 74 ASN A O 1
ATOM 581 N N . GLU A 1 75 ? 7.767 -0.898 -26.628 1.00 93.25 75 GLU A N 1
ATOM 582 C CA . GLU A 1 75 ? 7.869 -0.090 -27.845 1.00 93.25 75 GLU A CA 1
ATOM 583 C C . GLU A 1 75 ? 9.313 0.371 -28.100 1.00 93.25 75 GLU A C 1
ATOM 585 O O . GLU A 1 75 ? 9.830 0.213 -29.210 1.00 93.25 75 GLU A O 1
ATOM 590 N N . ILE A 1 76 ? 10.014 0.843 -27.064 1.00 92.75 76 ILE A N 1
ATOM 591 C CA . ILE A 1 76 ? 11.416 1.265 -27.194 1.00 92.75 76 ILE A CA 1
ATOM 592 C C . ILE A 1 76 ? 12.311 0.078 -27.581 1.00 92.75 76 ILE A C 1
ATOM 594 O O . ILE A 1 76 ? 13.193 0.232 -28.427 1.00 92.75 76 ILE A O 1
ATOM 598 N N . VAL A 1 77 ? 12.076 -1.124 -27.040 1.00 92.00 77 VAL A N 1
ATOM 599 C CA . VAL A 1 77 ? 12.822 -2.333 -27.442 1.00 92.00 77 VAL A CA 1
ATOM 600 C C . VAL A 1 77 ? 12.690 -2.599 -28.946 1.00 92.00 77 VAL A C 1
ATOM 602 O O . VAL A 1 77 ? 13.689 -2.911 -29.600 1.00 92.00 77 VAL A O 1
ATOM 605 N N . ASN A 1 78 ? 11.495 -2.422 -29.516 1.00 92.88 78 ASN A N 1
ATOM 606 C CA . ASN A 1 78 ? 11.278 -2.576 -30.957 1.00 92.88 78 ASN A CA 1
ATOM 607 C C . ASN A 1 78 ? 12.036 -1.513 -31.765 1.00 92.88 78 ASN A C 1
ATOM 609 O O . ASN A 1 78 ? 12.672 -1.840 -32.767 1.00 92.88 78 ASN A O 1
ATOM 613 N N . ILE A 1 79 ? 12.037 -0.257 -31.310 1.00 94.25 79 ILE A N 1
ATOM 614 C CA . ILE A 1 79 ? 12.794 0.831 -31.953 1.00 94.25 79 ILE A CA 1
ATOM 615 C C . ILE A 1 79 ? 14.297 0.525 -31.942 1.00 94.25 79 ILE A C 1
ATOM 617 O O . ILE A 1 79 ? 14.968 0.642 -32.968 1.00 94.25 79 ILE A O 1
ATOM 621 N N . VAL A 1 80 ? 14.833 0.072 -30.807 1.00 95.44 80 VAL A N 1
ATOM 622 C CA . VAL A 1 80 ? 16.249 -0.304 -30.669 1.00 95.44 80 VAL A CA 1
ATOM 623 C C . VAL A 1 80 ? 16.610 -1.471 -31.592 1.00 95.44 80 VAL A C 1
ATOM 625 O O . VAL A 1 80 ? 17.696 -1.483 -32.178 1.00 95.44 80 VAL A O 1
ATOM 628 N N . HIS A 1 81 ? 15.697 -2.428 -31.786 1.00 93.75 81 HIS A N 1
ATOM 629 C CA . HIS A 1 81 ? 15.882 -3.511 -32.751 1.00 93.75 81 HIS A CA 1
ATOM 630 C C . HIS A 1 81 ? 15.997 -2.984 -34.191 1.00 93.75 81 HIS A C 1
ATOM 632 O O . HIS A 1 81 ? 16.923 -3.364 -34.909 1.00 93.75 81 HIS A O 1
ATOM 638 N N . VAL A 1 82 ? 15.128 -2.048 -34.587 1.00 96.38 82 VAL A N 1
ATOM 639 C CA . VAL A 1 82 ? 15.188 -1.395 -35.906 1.00 96.38 82 VAL A CA 1
ATOM 640 C C . VAL A 1 82 ? 16.499 -0.623 -36.086 1.00 96.38 82 VAL A C 1
ATOM 642 O O . VAL A 1 82 ? 17.163 -0.787 -37.108 1.00 96.38 82 VAL A O 1
ATOM 645 N N . ILE A 1 83 ? 16.923 0.163 -35.090 1.00 95.62 83 ILE A N 1
ATOM 646 C CA . ILE A 1 83 ? 18.194 0.912 -35.127 1.00 95.62 83 ILE A CA 1
ATOM 647 C C . ILE A 1 83 ? 19.385 -0.037 -35.291 1.00 95.62 83 ILE A C 1
ATOM 649 O O . ILE A 1 83 ? 20.280 0.230 -36.093 1.00 95.62 83 ILE A O 1
ATOM 653 N N . THR A 1 84 ? 19.378 -1.164 -34.576 1.00 95.62 84 THR A N 1
ATOM 654 C CA . THR A 1 84 ? 20.420 -2.194 -34.696 1.00 95.62 84 THR A CA 1
ATOM 655 C C . THR A 1 84 ? 20.483 -2.738 -36.125 1.00 95.62 84 THR A C 1
ATOM 657 O O . THR A 1 84 ? 21.569 -2.829 -36.696 1.00 95.62 84 THR A O 1
ATOM 660 N N . GLY A 1 85 ? 19.330 -3.026 -36.739 1.00 96.25 85 GLY A N 1
ATOM 661 C CA . GLY A 1 85 ? 19.252 -3.468 -38.134 1.00 96.25 85 GLY A CA 1
ATOM 662 C C . GLY A 1 85 ? 19.757 -2.418 -39.132 1.00 96.25 85 GLY A C 1
ATOM 663 O O . GLY A 1 85 ? 20.517 -2.749 -40.043 1.00 96.25 85 GLY A O 1
ATOM 664 N N . ILE A 1 86 ? 19.408 -1.140 -38.938 1.00 96.38 86 ILE A N 1
ATOM 665 C CA . ILE A 1 86 ? 19.901 -0.027 -39.771 1.00 96.38 86 ILE A CA 1
ATOM 666 C C . ILE A 1 86 ? 21.424 0.104 -39.652 1.00 96.38 86 ILE A C 1
ATOM 668 O O . ILE A 1 86 ? 22.113 0.275 -40.660 1.00 96.38 86 ILE A O 1
ATOM 672 N N . ALA A 1 87 ? 21.965 -0.004 -38.438 1.00 96.94 87 ALA A N 1
ATOM 673 C CA . ALA A 1 87 ? 23.401 0.044 -38.196 1.00 96.94 87 ALA A CA 1
ATOM 674 C C . ALA A 1 87 ? 24.130 -1.113 -38.901 1.00 96.94 87 ALA A C 1
ATOM 676 O O . ALA A 1 87 ? 25.152 -0.897 -39.552 1.00 96.94 87 ALA A O 1
ATOM 677 N N . GLU A 1 88 ? 23.583 -2.331 -38.858 1.00 95.81 88 GLU A N 1
ATOM 678 C CA . GLU A 1 88 ? 24.143 -3.486 -39.570 1.00 95.81 88 GLU A CA 1
ATOM 679 C C . GLU A 1 88 ? 24.121 -3.314 -41.093 1.00 95.81 88 GLU A C 1
ATOM 681 O O . GLU A 1 88 ? 25.133 -3.556 -41.755 1.00 95.81 88 GLU A O 1
ATOM 686 N N . GLN A 1 89 ? 23.009 -2.833 -41.652 1.00 97.31 89 GLN A N 1
ATOM 687 C CA . GLN A 1 89 ? 22.908 -2.541 -43.084 1.00 97.31 89 GLN A CA 1
ATOM 688 C C . GLN A 1 89 ? 23.881 -1.437 -43.510 1.00 97.31 89 GLN A C 1
ATOM 690 O O . GLN A 1 89 ? 24.561 -1.573 -44.526 1.00 97.31 89 GLN A O 1
ATOM 695 N N . THR A 1 90 ? 24.007 -0.374 -42.715 1.00 96.94 90 THR A N 1
ATOM 696 C CA . THR A 1 90 ? 24.939 0.734 -42.977 1.00 96.94 90 THR A CA 1
ATOM 697 C C . THR A 1 90 ? 26.394 0.262 -42.915 1.00 96.94 90 THR A C 1
ATOM 699 O O . THR A 1 90 ? 27.220 0.644 -43.749 1.00 96.94 90 THR A O 1
ATOM 702 N N . ASN A 1 91 ? 26.717 -0.629 -41.974 1.00 95.19 91 ASN A N 1
ATOM 703 C CA . ASN A 1 91 ? 28.031 -1.259 -41.880 1.00 95.19 91 ASN A CA 1
ATOM 704 C C . ASN A 1 91 ? 28.343 -2.118 -43.122 1.00 95.19 91 ASN A C 1
ATOM 706 O O . ASN A 1 91 ? 29.443 -2.038 -43.665 1.00 95.19 91 ASN A O 1
ATOM 710 N N . LEU A 1 92 ? 27.374 -2.890 -43.627 1.00 96.12 92 LEU A N 1
ATOM 711 C CA . LEU A 1 92 ? 27.540 -3.668 -44.862 1.00 96.12 92 LEU A CA 1
ATOM 712 C C . LEU A 1 92 ? 27.677 -2.778 -46.107 1.00 96.12 92 LEU A C 1
ATOM 714 O O . LEU A 1 92 ? 28.541 -3.022 -46.948 1.00 96.12 92 LEU A O 1
ATOM 718 N N . LEU A 1 93 ? 26.866 -1.723 -46.219 1.00 95.62 93 LEU A N 1
ATOM 719 C CA . LEU A 1 93 ? 26.925 -0.765 -47.327 1.00 95.62 93 LEU A CA 1
ATOM 720 C C . LEU A 1 93 ? 28.271 -0.037 -47.376 1.00 95.62 93 LEU A C 1
ATOM 722 O 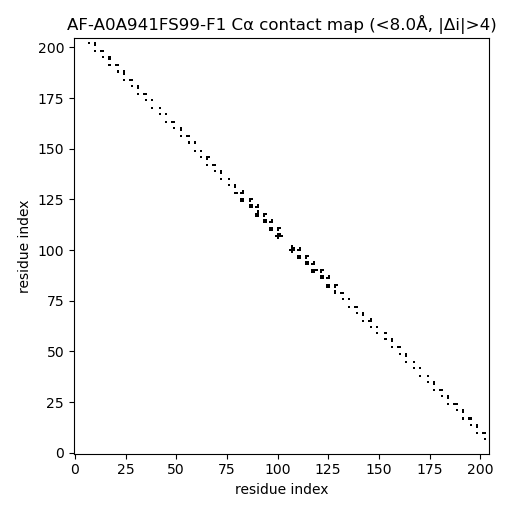O . LEU A 1 93 ? 28.889 0.051 -48.437 1.00 95.62 93 LEU A O 1
ATOM 726 N N . SER A 1 94 ? 28.750 0.444 -46.229 1.00 96.38 94 SER A N 1
ATOM 727 C CA . SER A 1 94 ? 30.048 1.119 -46.126 1.00 96.38 94 SER A CA 1
ATOM 728 C C . SER A 1 94 ? 31.225 0.181 -46.392 1.00 96.38 94 SER A C 1
ATOM 730 O O . SER A 1 94 ? 32.203 0.597 -47.011 1.00 96.38 94 SER A O 1
ATOM 732 N N . LEU A 1 95 ? 31.126 -1.096 -46.008 1.00 93.31 95 LEU A N 1
ATOM 733 C CA . LEU A 1 95 ? 32.117 -2.108 -46.370 1.00 93.31 95 LEU A CA 1
ATOM 734 C C . LEU A 1 95 ? 32.175 -2.321 -47.889 1.00 93.31 95 LEU A C 1
ATOM 736 O O . LEU A 1 95 ? 33.262 -2.299 -48.465 1.00 93.31 95 LEU A O 1
ATOM 740 N N . ASN A 1 96 ? 31.022 -2.477 -48.543 1.00 93.69 96 ASN A N 1
ATOM 741 C CA . ASN A 1 96 ? 30.955 -2.625 -49.998 1.00 93.69 96 ASN A CA 1
ATOM 742 C C . ASN A 1 96 ? 31.508 -1.386 -50.718 1.00 93.69 96 ASN A C 1
ATOM 744 O O . ASN A 1 96 ? 32.277 -1.519 -51.669 1.00 93.69 96 ASN A O 1
ATOM 748 N N . ALA A 1 97 ? 31.190 -0.185 -50.225 1.00 93.25 97 ALA A N 1
ATOM 749 C CA . ALA A 1 97 ? 31.731 1.064 -50.753 1.00 93.25 97 ALA A CA 1
ATOM 750 C C . ALA A 1 97 ? 33.257 1.164 -50.576 1.00 93.25 97 ALA A C 1
ATOM 752 O O . ALA A 1 97 ? 33.953 1.588 -51.495 1.00 93.25 97 ALA A O 1
ATOM 753 N N . ALA A 1 98 ? 33.800 0.714 -49.439 1.00 92.06 98 ALA A N 1
ATOM 754 C CA . ALA A 1 98 ? 35.243 0.668 -49.212 1.00 92.06 98 ALA A CA 1
ATOM 755 C C . ALA A 1 98 ? 35.956 -0.312 -50.165 1.00 92.06 98 ALA A C 1
ATOM 757 O O . ALA A 1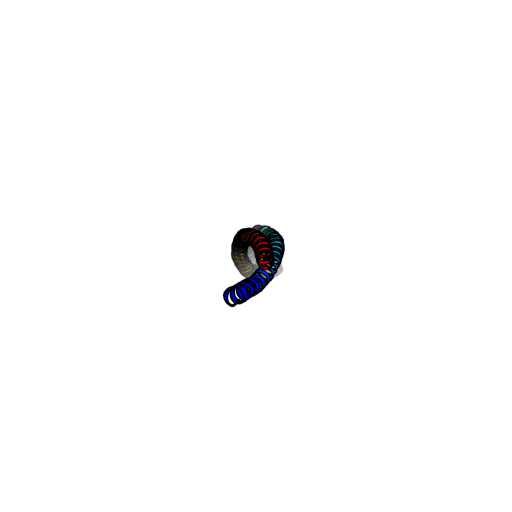 98 ? 37.043 -0.004 -50.656 1.00 92.06 98 ALA A O 1
ATOM 758 N N . ILE A 1 99 ? 35.340 -1.465 -50.463 1.00 90.06 99 ILE A N 1
ATOM 759 C CA . ILE A 1 99 ? 35.857 -2.440 -51.439 1.00 90.06 99 ILE A CA 1
ATOM 760 C C . ILE A 1 99 ? 35.881 -1.833 -52.847 1.00 90.06 99 ILE A C 1
ATOM 762 O O . ILE A 1 99 ? 36.887 -1.940 -53.550 1.00 90.06 99 ILE A O 1
ATOM 766 N N . GLU A 1 100 ? 34.802 -1.167 -53.257 1.00 93.69 100 GLU A N 1
ATOM 767 C CA . GLU A 1 100 ? 34.712 -0.571 -54.593 1.00 93.69 100 GLU A CA 1
ATOM 768 C C . GLU A 1 100 ? 35.645 0.644 -54.742 1.00 93.69 100 GLU A C 1
ATOM 770 O O . GLU A 1 100 ? 36.307 0.810 -55.766 1.00 93.69 100 GLU A O 1
ATOM 775 N N . ALA A 1 101 ? 35.811 1.436 -53.679 1.00 93.25 101 ALA A N 1
ATOM 776 C CA . ALA A 1 101 ? 36.799 2.509 -53.627 1.00 93.25 101 ALA A CA 1
ATOM 777 C C . ALA A 1 101 ? 38.240 1.981 -53.769 1.00 93.25 101 ALA A C 1
ATOM 779 O O . ALA A 1 101 ? 39.052 2.594 -54.461 1.00 93.25 101 ALA A O 1
ATOM 780 N N . ALA A 1 102 ? 38.558 0.825 -53.175 1.00 90.31 102 ALA A N 1
ATOM 781 C CA . ALA A 1 102 ? 39.858 0.180 -53.358 1.00 90.31 102 ALA A CA 1
ATOM 782 C C . ALA A 1 102 ? 40.069 -0.310 -54.804 1.00 90.31 102 ALA A C 1
ATOM 784 O O . ALA A 1 102 ? 41.175 -0.194 -55.334 1.00 90.31 102 ALA A O 1
ATOM 785 N N . ARG A 1 103 ? 39.013 -0.801 -55.470 1.00 91.94 103 ARG A N 1
ATOM 786 C CA . ARG A 1 103 ? 39.055 -1.200 -56.890 1.00 91.94 103 ARG A CA 1
ATOM 787 C C . ARG A 1 103 ? 39.293 -0.027 -57.839 1.00 91.94 103 ARG A C 1
ATOM 789 O O . ARG A 1 103 ? 39.996 -0.196 -58.831 1.00 91.94 103 ARG A O 1
ATOM 796 N N . ALA A 1 104 ? 38.759 1.153 -57.528 1.00 92.12 104 ALA A N 1
ATOM 797 C CA . ALA A 1 104 ? 38.953 2.373 -58.317 1.00 92.12 104 ALA A CA 1
ATOM 798 C C . ALA A 1 104 ? 40.373 2.982 -58.203 1.00 92.12 104 ALA A C 1
ATOM 800 O O . ALA A 1 104 ? 40.682 3.967 -58.881 1.00 92.12 104 ALA A O 1
ATOM 801 N N . GLY A 1 105 ? 41.250 2.421 -57.360 1.00 89.31 105 GLY A N 1
ATOM 802 C CA . GLY A 1 105 ? 42.645 2.843 -57.231 1.00 89.31 105 GLY A CA 1
ATOM 803 C C . GLY A 1 105 ? 42.796 4.278 -56.711 1.00 89.31 105 GLY A C 1
ATOM 804 O O . GLY A 1 105 ? 42.181 4.664 -55.719 1.00 89.31 105 GLY A O 1
ATOM 805 N N . GLU A 1 106 ? 43.626 5.090 -57.376 1.00 87.88 106 GLU A N 1
ATOM 806 C CA . GLU A 1 106 ? 43.888 6.491 -56.991 1.00 87.88 106 GLU A CA 1
ATOM 807 C C . GLU A 1 106 ? 42.612 7.346 -56.923 1.00 87.88 106 GLU A C 1
ATOM 809 O O . GLU A 1 106 ? 42.473 8.157 -56.008 1.00 87.88 106 GLU A O 1
ATOM 814 N N . GLN A 1 107 ? 41.653 7.117 -57.827 1.00 86.75 107 GLN A N 1
ATOM 815 C CA . GLN A 1 107 ? 40.408 7.893 -57.903 1.00 86.75 107 GLN A CA 1
ATOM 816 C C . GLN A 1 107 ? 39.442 7.589 -56.745 1.00 86.75 107 GLN A C 1
ATOM 818 O O . GLN A 1 107 ? 38.566 8.393 -56.432 1.00 86.75 107 GLN A O 1
ATOM 823 N N . GLY A 1 108 ? 39.607 6.441 -56.078 1.00 91.19 108 GLY A N 1
ATOM 824 C CA . GLY A 1 108 ? 38.766 6.012 -54.961 1.00 91.19 108 GLY A CA 1
ATOM 825 C C . GLY A 1 108 ? 39.285 6.408 -53.577 1.00 91.19 108 GLY A C 1
ATOM 826 O O . GLY A 1 108 ? 38.561 6.239 -52.596 1.00 91.19 108 GLY A O 1
ATOM 827 N N . LYS A 1 109 ? 40.503 6.963 -53.455 1.00 89.25 109 LYS A N 1
ATOM 828 C CA . LYS A 1 109 ? 41.138 7.251 -52.150 1.00 89.25 109 LYS A CA 1
ATOM 829 C C . LYS A 1 109 ? 40.267 8.111 -51.228 1.00 89.25 109 LYS A C 1
ATOM 831 O O . LYS A 1 109 ? 40.085 7.758 -50.065 1.00 89.25 109 LYS A O 1
ATOM 836 N N . SER A 1 110 ? 39.680 9.194 -51.739 1.00 88.56 110 SER A N 1
ATOM 837 C CA . SER A 1 110 ? 38.811 10.077 -50.943 1.00 88.56 110 SER A CA 1
ATOM 838 C C . SER A 1 110 ? 37.503 9.388 -50.525 1.00 88.56 110 SER A C 1
ATOM 840 O O . SER A 1 110 ? 37.047 9.561 -49.396 1.00 88.56 110 SER A O 1
ATOM 842 N N . PHE A 1 111 ? 36.935 8.541 -51.391 1.00 91.25 111 PHE A N 1
ATOM 843 C CA . PHE A 1 111 ? 35.737 7.743 -51.091 1.00 91.25 111 PHE A CA 1
ATOM 844 C C . PHE A 1 111 ? 36.002 6.636 -50.061 1.00 91.25 111 PHE A C 1
ATOM 846 O O . PHE A 1 111 ? 35.138 6.347 -49.230 1.00 91.25 111 PHE A O 1
ATOM 853 N N . ALA A 1 112 ? 37.199 6.043 -50.067 1.00 92.31 112 ALA A N 1
ATOM 854 C CA . ALA A 1 112 ? 37.601 5.033 -49.091 1.00 92.31 112 ALA A CA 1
ATOM 855 C C . ALA A 1 112 ? 37.679 5.606 -47.665 1.00 92.31 112 ALA A C 1
ATOM 857 O O . ALA A 1 112 ? 37.304 4.927 -46.708 1.00 92.31 112 ALA A O 1
ATOM 858 N N . VAL A 1 113 ? 38.123 6.862 -47.512 1.00 92.88 113 VAL A N 1
ATOM 859 C CA . VAL A 1 113 ? 38.156 7.549 -46.207 1.00 92.88 113 VAL A CA 1
ATOM 860 C C . VAL A 1 113 ? 36.741 7.752 -45.669 1.00 92.88 113 VAL A C 1
ATOM 862 O O . VAL A 1 113 ? 36.462 7.362 -44.536 1.00 92.88 113 VAL A O 1
ATOM 865 N N . VAL A 1 114 ? 35.829 8.277 -46.494 1.00 94.50 114 VAL A N 1
ATOM 866 C CA . VAL A 1 114 ? 34.422 8.483 -46.105 1.00 94.50 114 VAL A CA 1
ATOM 867 C C . VAL A 1 114 ? 33.750 7.155 -45.757 1.00 94.50 114 VAL A C 1
ATOM 869 O O . VAL A 1 114 ? 33.098 7.049 -44.722 1.00 94.50 114 VAL A O 1
ATOM 872 N N . SER A 1 115 ? 33.956 6.117 -46.569 1.00 95.25 115 SER A N 1
ATOM 873 C CA . SER A 1 115 ? 33.370 4.791 -46.330 1.00 95.25 115 SER A CA 1
ATOM 874 C C . SER A 1 115 ? 33.847 4.185 -45.007 1.00 95.25 115 SER A C 1
ATOM 876 O O . SER A 1 115 ? 33.047 3.637 -44.254 1.00 95.25 115 SER A O 1
ATOM 878 N N . ASN A 1 116 ? 35.132 4.331 -44.669 1.00 93.94 116 ASN A N 1
ATOM 879 C CA . ASN A 1 116 ? 35.653 3.880 -43.378 1.00 93.94 116 ASN A CA 1
ATOM 880 C C . ASN A 1 116 ? 35.059 4.652 -42.193 1.00 93.94 116 ASN A C 1
ATOM 882 O O . ASN A 1 116 ? 34.819 4.049 -41.148 1.00 93.94 116 ASN A O 1
ATOM 886 N N . GLU A 1 117 ? 34.809 5.953 -42.343 1.00 96.00 117 GLU A N 1
ATOM 887 C CA . GLU A 1 117 ? 34.193 6.757 -41.285 1.00 96.00 117 GLU A CA 1
ATOM 888 C C . GLU A 1 117 ? 32.721 6.382 -41.076 1.00 96.00 117 GLU A C 1
ATOM 890 O O . GLU A 1 117 ? 32.299 6.137 -39.947 1.00 96.00 117 GLU A O 1
ATOM 895 N N . VAL A 1 118 ? 31.963 6.193 -42.163 1.00 96.75 118 VAL A N 1
ATOM 896 C CA . VAL A 1 118 ? 30.585 5.672 -42.101 1.00 96.75 118 VAL A CA 1
ATOM 897 C C . VAL A 1 118 ? 30.552 4.295 -41.435 1.00 96.75 118 VAL A C 1
ATOM 899 O O . VAL A 1 118 ? 29.683 4.035 -40.603 1.00 96.75 118 VAL A O 1
ATOM 902 N N . ARG A 1 119 ? 31.525 3.425 -41.734 1.00 95.62 119 ARG A N 1
ATOM 903 C CA . ARG A 1 119 ? 31.642 2.108 -41.094 1.00 95.62 119 ARG A CA 1
ATOM 904 C C . ARG A 1 119 ? 31.846 2.223 -39.584 1.00 95.62 119 ARG A C 1
ATOM 906 O O . ARG A 1 119 ? 31.179 1.526 -38.825 1.00 95.62 119 ARG A O 1
ATOM 913 N N . LYS A 1 120 ? 32.743 3.107 -39.135 1.00 96.38 120 LYS A N 1
ATOM 914 C CA . LYS A 1 120 ? 32.971 3.348 -37.700 1.00 96.38 120 LYS A CA 1
ATOM 915 C C . LYS A 1 120 ? 31.710 3.856 -37.005 1.00 96.38 120 LYS A C 1
ATOM 917 O O . LYS A 1 120 ? 31.366 3.341 -35.946 1.00 96.38 120 LYS A O 1
ATOM 922 N N . LEU A 1 121 ? 30.999 4.807 -37.616 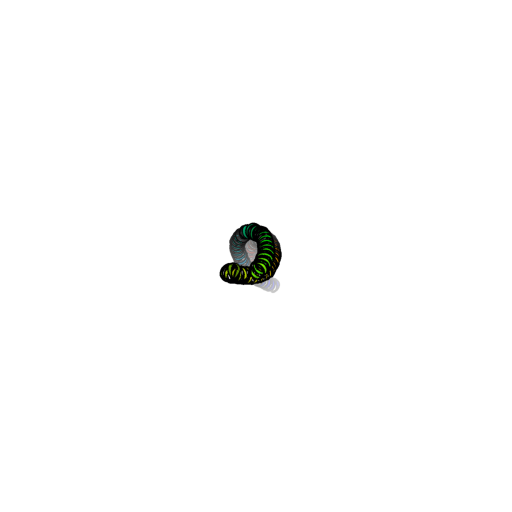1.00 96.81 121 LEU A N 1
ATOM 923 C CA . LEU A 1 121 ? 29.732 5.321 -37.087 1.00 96.81 121 LEU A CA 1
ATOM 924 C C . LEU A 1 121 ? 28.669 4.222 -36.990 1.00 96.81 121 LEU A C 1
ATOM 926 O O . LEU A 1 121 ? 27.961 4.141 -35.988 1.00 96.81 121 LEU A O 1
ATOM 930 N N . ALA A 1 122 ? 28.582 3.344 -37.991 1.00 96.56 122 ALA A N 1
ATOM 931 C CA . ALA A 1 122 ? 27.659 2.216 -37.985 1.00 96.56 122 ALA A CA 1
ATOM 932 C C . ALA A 1 122 ? 27.967 1.220 -36.850 1.00 96.56 122 ALA A C 1
ATOM 934 O O . ALA A 1 122 ? 27.060 0.821 -36.121 1.00 96.56 122 ALA A O 1
ATOM 935 N N . VAL A 1 123 ? 29.243 0.871 -36.643 1.00 95.94 123 VAL A N 1
ATOM 936 C CA . VAL A 1 123 ? 29.664 0.011 -35.522 1.00 95.94 123 VAL A CA 1
ATOM 937 C C . VAL A 1 123 ? 29.357 0.672 -34.174 1.00 95.94 123 VAL A C 1
ATOM 939 O O . VAL A 1 123 ? 28.709 0.049 -33.336 1.00 95.94 123 VAL A O 1
ATOM 942 N N . GLY A 1 124 ? 29.713 1.948 -33.992 1.00 96.94 124 GLY A N 1
ATOM 943 C CA . GLY A 1 124 ? 29.426 2.680 -32.752 1.00 96.94 124 GLY A CA 1
ATOM 944 C C . GLY A 1 124 ? 27.925 2.843 -32.472 1.00 96.94 124 GLY A C 1
ATOM 945 O O . GLY A 1 124 ? 27.489 2.773 -31.322 1.00 96.94 124 GLY A O 1
ATOM 946 N N . THR A 1 125 ? 27.105 2.985 -33.520 1.00 96.88 125 THR A N 1
ATOM 947 C CA . THR A 1 125 ? 25.636 3.014 -33.402 1.00 96.88 125 THR A CA 1
ATOM 948 C C . THR A 1 125 ? 25.101 1.664 -32.927 1.00 96.88 125 THR A C 1
ATOM 950 O O . THR A 1 125 ? 24.248 1.621 -32.041 1.00 96.88 125 THR A O 1
ATOM 953 N N . LYS A 1 126 ? 25.623 0.555 -33.469 1.00 95.19 126 LYS A N 1
ATOM 954 C CA . LYS A 1 126 ? 25.252 -0.801 -33.044 1.00 95.19 126 LYS A CA 1
ATOM 955 C C . LYS A 1 126 ? 25.623 -1.059 -31.582 1.00 95.19 126 LYS A C 1
ATOM 957 O O . LYS A 1 126 ? 24.794 -1.571 -30.837 1.00 95.19 126 LYS A O 1
ATOM 962 N N . GLU A 1 127 ? 26.832 -0.692 -31.165 1.00 95.88 127 GLU A N 1
ATOM 963 C CA . GLU A 1 127 ? 27.271 -0.829 -29.768 1.00 95.88 127 GLU A CA 1
ATOM 964 C C . GLU A 1 127 ? 26.384 -0.013 -28.820 1.00 95.88 127 GLU A C 1
ATOM 966 O O . GLU A 1 127 ? 25.899 -0.532 -27.815 1.00 95.88 127 GLU A O 1
ATOM 971 N N . SER A 1 128 ? 26.067 1.231 -29.191 1.00 96.31 128 SER A N 1
ATOM 972 C CA . SER A 1 128 ? 25.153 2.082 -28.419 1.00 96.31 128 SER A CA 1
ATOM 973 C C . SER A 1 128 ? 23.753 1.466 -28.308 1.00 96.31 128 SER A C 1
ATOM 975 O O . SER A 1 128 ? 23.167 1.446 -27.228 1.00 96.31 128 SER A O 1
ATOM 977 N N . ALA A 1 129 ? 23.220 0.913 -29.402 1.00 94.81 129 ALA A N 1
ATOM 978 C CA . ALA A 1 129 ? 21.920 0.246 -29.406 1.00 94.81 129 ALA A CA 1
ATOM 979 C C . ALA A 1 129 ? 21.894 -0.988 -28.483 1.00 94.81 129 ALA A C 1
ATOM 981 O O . ALA A 1 129 ? 20.906 -1.208 -27.780 1.00 94.81 129 ALA A O 1
ATOM 982 N N . ILE A 1 130 ? 22.986 -1.760 -28.422 1.00 92.25 130 ILE A N 1
ATOM 983 C CA . ILE A 1 130 ? 23.125 -2.893 -27.493 1.00 92.25 130 ILE A CA 1
ATOM 984 C C . ILE A 1 130 ? 23.087 -2.410 -26.037 1.00 92.25 130 ILE A C 1
ATOM 986 O O . ILE A 1 130 ? 22.312 -2.946 -25.247 1.00 92.25 130 ILE A O 1
ATOM 990 N N . HIS A 1 131 ? 23.831 -1.357 -25.693 1.00 94.75 131 HIS A N 1
ATOM 991 C CA . HIS A 1 131 ? 23.812 -0.798 -24.336 1.00 94.75 131 HIS A CA 1
ATOM 992 C C . HIS A 1 131 ? 22.443 -0.231 -23.932 1.00 94.75 131 HIS A C 1
ATOM 994 O O . HIS A 1 131 ? 22.002 -0.405 -22.791 1.00 94.75 131 HIS A O 1
ATOM 1000 N N . ILE A 1 132 ? 21.729 0.407 -24.867 1.00 94.69 132 ILE A N 1
ATOM 1001 C CA . ILE A 1 132 ? 20.350 0.858 -24.632 1.00 94.69 132 ILE A CA 1
ATOM 1002 C C . ILE A 1 132 ? 19.446 -0.351 -24.359 1.00 94.69 132 ILE A C 1
ATOM 1004 O O . ILE A 1 132 ? 18.650 -0.321 -23.421 1.00 94.69 132 ILE A O 1
ATOM 1008 N N . LYS A 1 133 ? 19.585 -1.440 -25.127 1.00 91.75 133 LYS A N 1
ATOM 1009 C CA . LYS A 1 133 ? 18.817 -2.675 -24.913 1.00 91.75 133 LYS A CA 1
ATOM 1010 C C . LYS A 1 133 ? 19.065 -3.277 -23.527 1.00 91.75 133 LYS A C 1
ATOM 1012 O O . LYS A 1 133 ? 18.105 -3.657 -22.864 1.00 91.75 133 LYS A O 1
ATOM 1017 N N . GLU A 1 134 ? 20.316 -3.364 -23.083 1.00 92.56 134 GLU A N 1
ATOM 1018 C CA . GLU A 1 134 ? 20.662 -3.858 -21.740 1.00 92.56 134 GLU A CA 1
ATOM 1019 C C . GLU A 1 134 ? 20.029 -2.994 -20.643 1.00 92.56 134 GLU A C 1
ATOM 1021 O O . GLU A 1 134 ? 19.402 -3.514 -19.718 1.00 92.56 134 GLU A O 1
ATOM 1026 N N . SER A 1 135 ? 20.110 -1.671 -20.796 1.00 93.94 135 SER A N 1
ATOM 1027 C CA . SER A 1 135 ? 19.499 -0.718 -19.866 1.00 93.94 135 SER A CA 1
ATOM 1028 C C . SER A 1 135 ? 17.973 -0.861 -19.818 1.00 93.94 135 SER A C 1
ATOM 1030 O O . SER A 1 135 ? 17.382 -0.814 -18.740 1.00 93.94 135 SER A O 1
ATOM 1032 N N . LEU A 1 136 ? 17.324 -1.108 -20.961 1.00 92.88 136 LEU A N 1
ATOM 1033 C CA . LEU A 1 136 ? 15.881 -1.363 -21.032 1.00 92.88 136 LEU A CA 1
ATOM 1034 C C . LEU A 1 136 ? 15.482 -2.677 -20.360 1.00 92.88 136 LEU A C 1
ATOM 1036 O O . LEU A 1 136 ? 14.444 -2.725 -19.706 1.00 92.88 136 LEU A O 1
ATOM 1040 N N . LEU A 1 137 ? 16.288 -3.735 -20.481 1.00 91.00 137 LEU A N 1
ATOM 1041 C CA . LEU A 1 137 ? 16.032 -4.990 -19.766 1.00 91.00 137 LEU A CA 1
ATOM 1042 C C . LEU A 1 137 ? 16.08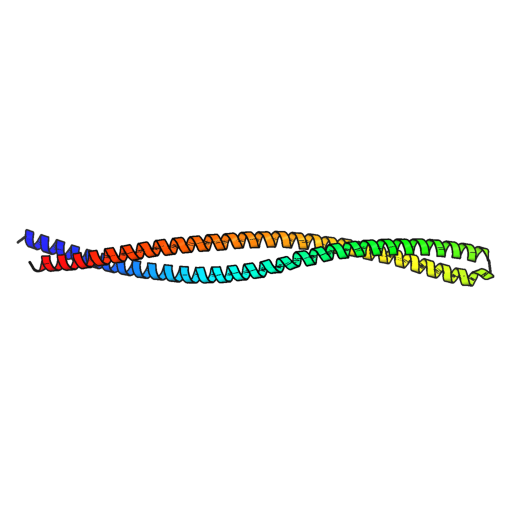5 -4.782 -18.249 1.00 91.00 137 LEU A C 1
ATOM 1044 O O . LEU A 1 137 ? 15.213 -5.276 -17.534 1.00 91.00 137 LEU A O 1
ATOM 1048 N N . HIS A 1 138 ? 17.059 -4.008 -17.765 1.00 92.62 138 HIS A N 1
ATOM 1049 C CA . HIS A 1 138 ? 17.127 -3.641 -16.353 1.00 92.62 138 HIS A CA 1
ATOM 1050 C C . HIS A 1 138 ? 15.917 -2.797 -15.924 1.00 92.62 138 HIS A C 1
ATOM 1052 O O . HIS A 1 138 ? 15.276 -3.103 -14.919 1.00 92.62 138 HIS A O 1
ATOM 1058 N N . PHE A 1 139 ? 15.541 -1.797 -16.724 1.00 91.25 139 PHE A N 1
ATOM 1059 C CA . PHE A 1 139 ? 14.362 -0.965 -16.479 1.00 91.25 139 PHE A CA 1
ATOM 1060 C C . PHE A 1 139 ? 13.070 -1.792 -16.393 1.00 91.25 139 PHE A C 1
ATOM 1062 O O . PHE A 1 139 ? 12.287 -1.619 -15.461 1.00 91.25 139 PHE A O 1
ATOM 1069 N N . LYS A 1 140 ? 12.880 -2.761 -17.297 1.00 89.56 140 LYS A N 1
ATOM 1070 C CA . LYS A 1 140 ? 11.748 -3.699 -17.245 1.00 89.56 140 LYS A CA 1
ATOM 1071 C C . LYS A 1 140 ? 11.737 -4.549 -15.974 1.00 89.56 140 LYS A C 1
ATOM 1073 O O . LYS A 1 140 ? 10.669 -4.784 -15.418 1.00 89.56 140 LYS A O 1
ATOM 1078 N N . SER A 1 141 ? 12.903 -4.988 -15.496 1.00 92.62 141 SER A N 1
ATOM 1079 C CA . SER A 1 141 ? 13.004 -5.713 -14.222 1.00 92.62 141 SER A CA 1
ATOM 1080 C C . SER A 1 141 ? 12.495 -4.863 -13.056 1.00 92.62 141 SER A C 1
ATOM 1082 O O . SER A 1 141 ? 11.700 -5.341 -12.251 1.00 92.62 141 SER A O 1
ATOM 1084 N N . ILE A 1 142 ? 12.886 -3.585 -13.007 1.00 91.69 142 ILE A N 1
ATOM 1085 C CA . ILE A 1 142 ? 12.430 -2.642 -11.975 1.00 91.69 142 ILE A CA 1
ATOM 1086 C C . ILE A 1 142 ? 10.914 -2.427 -12.061 1.00 91.69 142 ILE A C 1
ATOM 1088 O O . ILE A 1 142 ? 10.239 -2.413 -11.031 1.00 91.69 142 ILE A O 1
ATOM 1092 N N . ILE A 1 143 ? 10.358 -2.290 -13.272 1.00 90.06 143 ILE A N 1
ATOM 1093 C CA . ILE A 1 143 ? 8.904 -2.185 -13.476 1.00 90.06 143 ILE A CA 1
ATOM 1094 C C . ILE A 1 143 ? 8.199 -3.419 -12.913 1.00 90.06 143 ILE A C 1
ATOM 1096 O O . ILE A 1 143 ? 7.256 -3.279 -12.137 1.00 90.06 143 ILE A O 1
ATOM 1100 N N . TYR A 1 144 ? 8.667 -4.618 -13.263 1.00 89.19 144 TYR A N 1
ATOM 1101 C CA . TYR A 1 144 ? 8.077 -5.871 -12.799 1.00 89.19 144 TYR A CA 1
ATOM 1102 C C . TYR A 1 144 ? 8.098 -5.993 -11.268 1.00 89.19 144 TYR A C 1
ATOM 1104 O O . TYR A 1 144 ? 7.080 -6.311 -10.651 1.00 89.19 144 TYR A O 1
ATOM 1112 N N . GLU A 1 145 ? 9.232 -5.684 -10.635 1.00 91.12 145 GLU A N 1
ATOM 1113 C CA . GLU A 1 145 ? 9.343 -5.655 -9.173 1.00 91.12 145 GLU A CA 1
ATOM 1114 C C . GLU A 1 145 ? 8.404 -4.615 -8.549 1.00 91.12 145 GLU A C 1
ATOM 1116 O O . GLU A 1 145 ? 7.753 -4.897 -7.542 1.00 91.12 145 GLU A O 1
ATOM 1121 N N . SER A 1 146 ? 8.270 -3.443 -9.174 1.00 88.56 146 SER A N 1
ATOM 1122 C CA . SER A 1 146 ? 7.368 -2.379 -8.720 1.00 88.56 146 SER A CA 1
ATOM 1123 C C . SER A 1 146 ? 5.899 -2.799 -8.783 1.00 88.56 146 SER A C 1
ATOM 1125 O O . SER A 1 146 ? 5.159 -2.556 -7.830 1.00 88.56 146 SER A O 1
ATOM 1127 N N . VAL A 1 147 ? 5.477 -3.480 -9.857 1.00 85.38 147 VAL A N 1
ATOM 1128 C CA . VAL A 1 147 ? 4.122 -4.051 -9.970 1.00 85.38 147 VAL A CA 1
ATOM 1129 C C . VAL A 1 147 ? 3.876 -5.057 -8.852 1.00 85.38 147 VAL A C 1
ATOM 1131 O O . VAL A 1 147 ? 2.870 -4.958 -8.154 1.00 85.38 147 VAL A O 1
ATOM 1134 N N . LYS A 1 148 ? 4.815 -5.979 -8.621 1.00 87.69 148 LYS A N 1
ATOM 1135 C CA . LYS A 1 148 ? 4.686 -6.988 -7.565 1.00 87.69 148 LYS A CA 1
ATOM 1136 C C . LYS A 1 148 ? 4.581 -6.361 -6.171 1.00 87.69 148 LYS A C 1
ATOM 1138 O O . LYS A 1 148 ? 3.757 -6.787 -5.369 1.00 87.69 148 LYS A O 1
ATOM 1143 N N . MET A 1 149 ? 5.387 -5.339 -5.874 1.00 86.75 149 MET A N 1
ATOM 1144 C CA . MET A 1 149 ? 5.290 -4.602 -4.607 1.00 86.75 149 MET A CA 1
ATOM 1145 C C . MET A 1 149 ? 3.937 -3.895 -4.461 1.00 86.75 149 MET A C 1
ATOM 1147 O O . MET A 1 149 ? 3.359 -3.905 -3.376 1.00 86.75 149 MET A O 1
ATOM 1151 N N . MET A 1 150 ? 3.403 -3.328 -5.546 1.00 84.81 150 MET A N 1
ATOM 1152 C CA . MET A 1 150 ? 2.072 -2.718 -5.544 1.00 84.81 150 MET A CA 1
ATOM 1153 C C . MET A 1 150 ? 0.944 -3.733 -5.335 1.00 84.81 150 MET A C 1
ATOM 1155 O O . MET A 1 150 ? -0.018 -3.419 -4.634 1.00 84.81 150 MET A O 1
ATOM 1159 N N . GLU A 1 151 ? 1.034 -4.928 -5.919 1.00 84.12 151 GLU A N 1
ATOM 1160 C CA . GLU A 1 151 ? 0.062 -6.006 -5.693 1.00 84.12 151 GLU A CA 1
ATOM 1161 C C . GLU A 1 151 ? 0.055 -6.442 -4.225 1.00 84.12 151 GLU A C 1
ATOM 1163 O O . GLU A 1 151 ? -1.007 -6.508 -3.608 1.00 84.12 151 GLU A O 1
ATOM 1168 N N . THR A 1 152 ? 1.233 -6.653 -3.630 1.00 87.50 152 THR A N 1
ATOM 1169 C CA . THR A 1 152 ? 1.346 -6.954 -2.195 1.00 87.50 152 THR A CA 1
ATOM 1170 C C . THR A 1 152 ? 0.758 -5.830 -1.343 1.00 87.50 152 THR A C 1
ATOM 1172 O O . THR A 1 152 ? -0.086 -6.098 -0.492 1.00 87.50 152 THR A O 1
ATOM 1175 N N . GLY A 1 153 ? 1.126 -4.572 -1.608 1.00 86.00 153 GLY A N 1
ATOM 1176 C CA . GLY A 1 153 ? 0.594 -3.425 -0.866 1.00 86.00 153 GLY A CA 1
ATOM 1177 C C . GLY A 1 153 ? -0.923 -3.269 -1.012 1.00 86.00 153 GLY A C 1
ATOM 1178 O O . GLY A 1 153 ? -1.606 -2.911 -0.058 1.00 86.00 153 GLY A O 1
ATOM 1179 N N . THR A 1 154 ? -1.478 -3.600 -2.180 1.00 83.62 154 THR A N 1
ATOM 1180 C CA . THR A 1 154 ? -2.932 -3.630 -2.400 1.00 83.62 154 THR A CA 1
ATOM 1181 C C . THR A 1 154 ? -3.609 -4.660 -1.499 1.00 83.62 154 THR A C 1
ATOM 1183 O O . THR A 1 154 ? -4.609 -4.343 -0.855 1.00 83.62 154 THR A O 1
ATOM 1186 N N . ASN A 1 155 ? -3.054 -5.871 -1.425 1.00 87.12 155 ASN A N 1
ATOM 1187 C CA . ASN A 1 155 ? -3.596 -6.934 -0.580 1.00 87.12 155 ASN A CA 1
ATOM 1188 C C . ASN A 1 155 ? -3.526 -6.557 0.908 1.00 87.12 155 ASN A C 1
ATOM 1190 O O . ASN A 1 155 ? -4.505 -6.737 1.628 1.00 87.12 155 ASN A O 1
ATOM 1194 N N . GLU A 1 156 ? -2.414 -5.969 1.362 1.00 87.75 156 GLU A N 1
ATOM 1195 C CA . GLU A 1 156 ? -2.271 -5.484 2.744 1.00 87.75 156 GLU A CA 1
ATOM 1196 C C . GLU A 1 156 ? -3.312 -4.407 3.088 1.00 87.75 156 GLU A C 1
ATOM 1198 O O . GLU A 1 156 ? -3.899 -4.416 4.172 1.00 87.75 156 GLU A O 1
ATOM 1203 N N . VAL A 1 157 ? -3.602 -3.498 2.152 1.00 87.56 157 VAL A N 1
ATOM 1204 C CA . VAL A 1 157 ? -4.641 -2.471 2.317 1.00 87.56 157 VAL A CA 1
ATOM 1205 C C . VAL A 1 157 ? -6.043 -3.091 2.377 1.00 87.56 157 VAL A C 1
ATOM 1207 O O . VAL A 1 157 ? -6.885 -2.649 3.167 1.00 87.56 157 VAL A O 1
ATOM 1210 N N . GLU A 1 158 ? -6.319 -4.122 1.579 1.00 86.81 158 GLU A N 1
ATOM 1211 C CA . GLU A 1 158 ? -7.594 -4.845 1.613 1.00 86.81 158 GLU A CA 1
ATOM 1212 C C . GLU A 1 158 ? -7.786 -5.600 2.939 1.00 86.81 158 GLU A C 1
ATOM 1214 O O . GLU A 1 158 ? -8.846 -5.496 3.569 1.00 86.81 158 GLU A O 1
ATOM 1219 N N . GLU A 1 159 ? -6.746 -6.277 3.430 1.00 90.50 159 GLU A N 1
ATOM 1220 C CA . GLU A 1 159 ? -6.755 -6.913 4.750 1.00 90.50 159 GLU A CA 1
ATOM 1221 C C . GLU A 1 159 ? -6.927 -5.889 5.878 1.00 90.50 159 GLU A C 1
ATOM 1223 O O . GLU A 1 159 ? -7.769 -6.081 6.762 1.00 90.50 159 GLU A O 1
ATOM 1228 N N . GLY A 1 160 ? -6.211 -4.763 5.816 1.00 90.00 160 GLY A N 1
ATOM 1229 C CA . GLY A 1 160 ? -6.362 -3.653 6.757 1.00 90.00 160 GLY A CA 1
ATOM 1230 C C . GLY A 1 160 ? -7.788 -3.096 6.772 1.00 90.00 160 GLY A C 1
ATOM 1231 O O . GLY A 1 160 ? -8.363 -2.879 7.841 1.00 90.00 160 GLY A O 1
ATOM 1232 N N . THR A 1 161 ? -8.416 -2.962 5.599 1.00 89.44 161 THR A N 1
ATO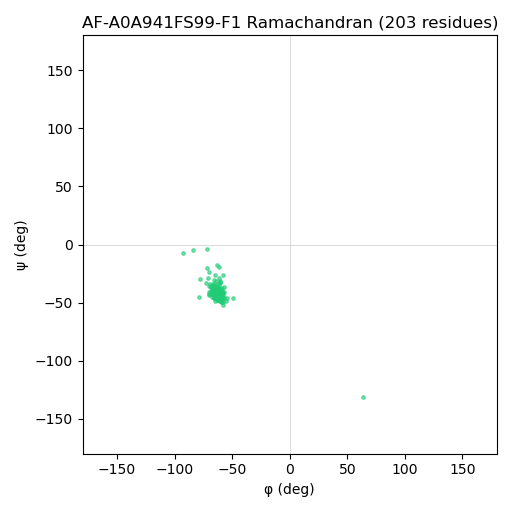M 1233 C CA . THR A 1 161 ? -9.826 -2.553 5.476 1.00 89.44 161 THR A CA 1
ATOM 1234 C C . THR A 1 161 ? -10.744 -3.531 6.208 1.00 89.44 161 THR A C 1
ATOM 1236 O O . THR A 1 161 ? -11.611 -3.123 6.987 1.00 89.44 161 THR A O 1
ATOM 1239 N N . LYS A 1 162 ? -10.548 -4.836 5.996 1.00 91.75 162 LYS A N 1
ATOM 1240 C CA . LYS A 1 162 ? -11.337 -5.881 6.656 1.00 91.75 162 LYS A CA 1
ATOM 1241 C C . LYS A 1 162 ? -11.149 -5.859 8.175 1.00 91.75 162 LYS A C 1
ATOM 1243 O O . LYS A 1 162 ? -12.129 -5.989 8.912 1.00 91.75 162 LYS A O 1
ATOM 1248 N N . PHE A 1 163 ? -9.920 -5.657 8.646 1.00 93.31 163 PHE A N 1
ATOM 1249 C CA . PHE A 1 163 ? -9.604 -5.554 10.070 1.00 93.31 163 PHE A CA 1
ATOM 1250 C C . PHE A 1 163 ? -10.302 -4.358 10.734 1.00 93.31 163 PHE A C 1
ATOM 1252 O O . PHE A 1 163 ? -10.916 -4.508 11.794 1.00 93.31 163 PHE A O 1
ATOM 1259 N N . VAL A 1 164 ? -10.292 -3.191 10.083 1.00 93.00 164 VAL A N 1
ATOM 1260 C CA . VAL A 1 164 ? -11.007 -1.990 10.548 1.00 93.00 164 VAL A CA 1
ATOM 1261 C C . VAL A 1 164 ? -12.511 -2.246 10.656 1.00 93.00 164 VAL A C 1
ATOM 1263 O O . VAL A 1 164 ? -13.116 -1.923 11.679 1.00 93.00 164 VAL A O 1
ATOM 1266 N N . LEU A 1 165 ? -13.118 -2.873 9.643 1.00 90.81 165 LEU A N 1
ATOM 1267 C CA . LEU A 1 165 ? -14.548 -3.201 9.655 1.00 90.81 165 LEU A CA 1
ATOM 1268 C C . LEU A 1 165 ? -14.916 -4.156 10.798 1.00 90.81 165 LEU A C 1
ATOM 1270 O O . LEU A 1 165 ? -15.905 -3.926 11.494 1.00 90.81 165 LEU A O 1
ATOM 1274 N N . ASN A 1 166 ? -14.106 -5.190 11.027 1.00 94.25 166 ASN A N 1
ATOM 1275 C CA . ASN A 1 166 ? -14.329 -6.141 12.115 1.00 94.25 166 ASN A CA 1
ATOM 1276 C C . ASN A 1 166 ? -14.173 -5.487 13.500 1.00 94.25 166 ASN A C 1
ATOM 1278 O O . ASN A 1 166 ? -14.960 -5.741 14.414 1.00 94.25 166 ASN A O 1
ATOM 1282 N N . THR A 1 167 ? -13.185 -4.601 13.647 1.00 94.12 167 THR A N 1
ATOM 1283 C CA . THR A 1 167 ? -12.963 -3.849 14.891 1.00 94.12 167 THR A CA 1
ATOM 1284 C C . THR A 1 167 ? -14.140 -2.917 15.184 1.00 94.12 167 THR A C 1
ATOM 1286 O O . THR A 1 167 ? -14.630 -2.881 16.311 1.00 94.12 167 THR A O 1
ATOM 1289 N N . ARG A 1 168 ? -14.667 -2.234 14.159 1.00 91.44 168 ARG A N 1
ATOM 1290 C CA . ARG A 1 168 ? -15.851 -1.369 14.278 1.00 91.44 168 ARG A CA 1
ATOM 1291 C C . ARG A 1 168 ? -17.083 -2.143 14.758 1.00 91.44 168 ARG A C 1
ATOM 1293 O O . ARG A 1 168 ? -17.803 -1.672 15.636 1.00 91.44 168 ARG A O 1
ATOM 1300 N N . GLU A 1 169 ? -17.317 -3.340 14.221 1.00 93.00 169 GLU A N 1
ATOM 1301 C CA . GLU A 1 169 ? -18.421 -4.197 14.673 1.00 93.00 169 GLU A CA 1
ATOM 1302 C C . GLU A 1 169 ? -18.217 -4.668 16.122 1.00 93.00 169 GLU A C 1
ATOM 1304 O O . GLU A 1 169 ? -19.145 -4.611 16.928 1.00 93.00 169 GLU A O 1
ATOM 1309 N N . THR A 1 170 ? -16.986 -5.032 16.492 1.00 94.00 170 THR A N 1
ATOM 1310 C CA . THR A 1 170 ? -16.640 -5.403 17.875 1.00 94.00 170 THR A CA 1
ATOM 1311 C C . THR A 1 170 ? -16.917 -4.255 18.851 1.00 94.00 170 THR A C 1
ATOM 1313 O O . THR A 1 170 ? -17.515 -4.464 19.909 1.00 94.00 170 THR A O 1
ATOM 1316 N N . PHE A 1 171 ? -16.551 -3.020 18.495 1.00 93.19 171 PHE A N 1
ATOM 1317 C CA . PHE A 1 171 ? -16.836 -1.839 19.315 1.00 93.19 171 PHE A CA 1
ATOM 1318 C C . PHE A 1 171 ? -18.336 -1.596 19.451 1.00 93.19 171 PHE A C 1
ATOM 1320 O O . PHE A 1 171 ? -18.817 -1.347 20.553 1.00 93.19 171 PHE A O 1
ATOM 1327 N N . LYS A 1 172 ? -19.099 -1.738 18.364 1.00 90.94 172 LYS A N 1
ATOM 1328 C CA . LYS A 1 172 ? -20.561 -1.610 18.389 1.00 90.94 172 LYS A CA 1
ATOM 1329 C C . LYS A 1 172 ? -21.219 -2.632 19.322 1.00 90.94 172 LYS A C 1
ATOM 1331 O O . LYS A 1 172 ? -22.128 -2.279 20.069 1.00 90.94 172 LYS A O 1
ATOM 1336 N N . GLN A 1 173 ? -20.768 -3.885 19.300 1.00 93.88 173 GLN A N 1
ATOM 1337 C CA . GLN A 1 173 ? -21.258 -4.929 20.209 1.00 93.88 173 GLN A CA 1
ATOM 1338 C C . GLN A 1 173 ? -20.856 -4.660 21.663 1.00 93.88 173 GLN A C 1
ATOM 1340 O O . GLN A 1 173 ? -21.647 -4.879 22.582 1.00 93.88 173 GLN A O 1
ATOM 1345 N N . THR A 1 174 ? -19.651 -4.131 21.868 1.00 92.50 174 THR A N 1
ATOM 1346 C CA . THR A 1 174 ? -19.161 -3.761 23.198 1.00 92.50 174 THR A CA 1
ATOM 1347 C C . THR A 1 174 ? -19.976 -2.610 23.785 1.00 92.50 174 THR A C 1
ATOM 1349 O O . THR A 1 174 ? -20.437 -2.727 24.914 1.00 92.50 174 THR A O 1
ATOM 1352 N N . ILE A 1 175 ? -20.251 -1.552 23.011 1.00 90.50 175 ILE A N 1
ATOM 1353 C CA . ILE A 1 175 ? -21.112 -0.432 23.433 1.00 90.50 175 ILE A CA 1
ATOM 1354 C C . ILE A 1 175 ? -22.483 -0.946 23.884 1.00 90.50 175 ILE A C 1
ATOM 1356 O O . ILE A 1 175 ? -22.898 -0.645 24.997 1.00 90.50 175 ILE A O 1
ATOM 1360 N N . LYS A 1 176 ? -23.132 -1.811 23.091 1.00 92.44 176 LYS A N 1
ATOM 1361 C CA . LYS A 1 176 ? -24.415 -2.432 23.471 1.00 92.44 176 LYS A CA 1
ATOM 1362 C C . LYS A 1 176 ? -24.344 -3.238 24.769 1.00 92.44 176 LYS A C 1
ATOM 1364 O O . LYS A 1 176 ? -25.294 -3.257 25.544 1.00 92.44 176 LYS A O 1
ATOM 1369 N N . SER A 1 177 ? -23.230 -3.931 25.002 1.00 94.00 177 SER A N 1
ATOM 1370 C CA . SER A 1 177 ? -23.032 -4.699 26.237 1.00 94.00 177 SER A CA 1
ATOM 1371 C C . SER A 1 177 ? -22.928 -3.770 27.449 1.00 94.00 177 SER A C 1
ATOM 1373 O O . SER A 1 177 ? -23.492 -4.063 28.497 1.00 94.00 177 SER A O 1
ATOM 1375 N N . PHE A 1 178 ? -22.261 -2.624 27.296 1.00 91.50 178 PHE A N 1
ATOM 1376 C CA . PHE A 1 178 ? -22.156 -1.606 28.341 1.00 91.50 178 PHE A CA 1
ATOM 1377 C C . PHE A 1 178 ? -23.461 -0.836 28.572 1.00 91.50 178 PHE A C 1
ATO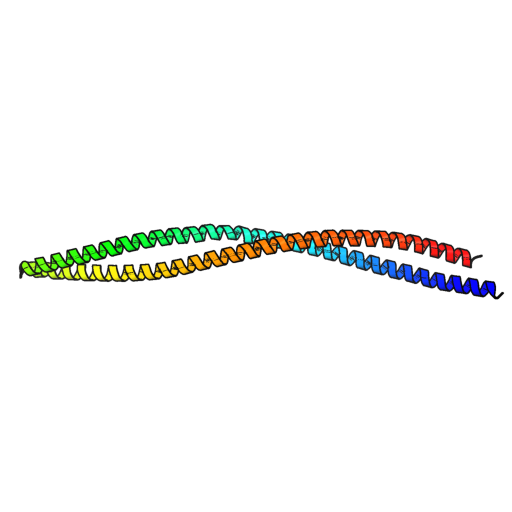M 1379 O O . PHE A 1 178 ? -23.760 -0.512 29.717 1.00 91.50 178 PHE A O 1
ATOM 1386 N N . GLU A 1 179 ? -24.272 -0.605 27.537 1.00 91.06 179 GLU A N 1
ATOM 1387 C CA . GLU A 1 179 ? -25.645 -0.098 27.698 1.00 91.06 179 GLU A CA 1
ATOM 1388 C C . GLU A 1 179 ? -26.461 -1.040 28.595 1.00 91.06 179 GLU A C 1
ATOM 1390 O O . GLU A 1 179 ? -27.056 -0.594 29.571 1.00 91.06 179 GLU A O 1
ATOM 1395 N N . HIS A 1 180 ? -26.385 -2.355 28.356 1.00 94.31 180 HIS A N 1
ATOM 1396 C CA . HIS A 1 180 ? -27.073 -3.337 29.195 1.00 94.31 180 HIS A CA 1
ATOM 1397 C C . HIS A 1 180 ? -26.576 -3.343 30.651 1.00 94.31 180 HIS A C 1
ATOM 1399 O O . HIS A 1 180 ? -27.380 -3.424 31.577 1.00 94.31 180 HIS A O 1
ATOM 1405 N N . VAL A 1 181 ? -25.262 -3.219 30.870 1.00 95.19 181 VAL A N 1
ATOM 1406 C CA . VAL A 1 181 ? -24.697 -3.083 32.226 1.00 95.19 181 VAL A CA 1
ATOM 1407 C C . VAL A 1 181 ? -25.200 -1.803 32.899 1.00 95.19 181 VAL A C 1
ATOM 1409 O O . VAL A 1 181 ? -25.524 -1.826 34.084 1.00 95.19 181 VAL A O 1
ATOM 1412 N N . SER A 1 182 ? -25.309 -0.697 32.159 1.00 92.12 182 SER A N 1
ATOM 1413 C CA . SER A 1 182 ? -25.838 0.564 32.686 1.00 92.12 182 SER A CA 1
ATOM 1414 C C . SER A 1 182 ? -27.293 0.424 33.148 1.00 92.12 182 SER A C 1
ATOM 1416 O O . SER A 1 182 ? -27.615 0.846 34.261 1.00 92.12 182 SER A O 1
ATOM 1418 N N . ASP A 1 183 ? -28.137 -0.249 32.360 1.00 93.94 183 ASP A N 1
ATOM 1419 C CA . ASP A 1 183 ? -29.531 -0.539 32.722 1.00 93.94 183 ASP A CA 1
ATOM 1420 C C . ASP A 1 183 ? -29.619 -1.389 34.002 1.00 93.94 183 ASP A C 1
ATOM 1422 O O . ASP A 1 183 ? -30.382 -1.076 34.919 1.00 93.94 183 ASP A O 1
ATOM 1426 N N . GLN A 1 184 ? -28.791 -2.436 34.112 1.00 95.44 184 GLN A N 1
ATOM 1427 C CA . GLN A 1 184 ? -28.734 -3.287 35.308 1.00 95.44 184 GLN A CA 1
ATOM 1428 C C . GLN A 1 184 ? -28.298 -2.508 36.552 1.00 95.44 184 GLN A C 1
ATOM 1430 O O . GLN A 1 184 ? -28.816 -2.732 37.645 1.00 95.44 184 GLN A O 1
ATOM 1435 N N . ILE A 1 185 ? -27.362 -1.570 36.404 1.00 95.00 185 ILE A N 1
ATOM 1436 C CA . ILE A 1 185 ? -26.910 -0.720 37.507 1.00 95.00 185 ILE A CA 1
ATOM 1437 C C . ILE A 1 185 ? -28.003 0.255 37.952 1.00 95.00 185 ILE A C 1
ATOM 1439 O O . ILE A 1 185 ? -28.150 0.488 39.156 1.00 95.00 185 ILE A O 1
ATOM 1443 N N . GLN A 1 186 ? -28.809 0.788 37.030 1.00 91.56 186 GLN A N 1
ATOM 1444 C CA . GLN A 1 186 ? -29.984 1.587 37.395 1.00 91.56 186 GLN A CA 1
ATOM 1445 C C . GLN A 1 186 ? -31.004 0.764 38.193 1.00 91.56 186 GLN A C 1
ATOM 1447 O O . GLN A 1 186 ? -31.510 1.239 39.211 1.00 91.56 186 GLN A O 1
ATOM 1452 N N . GLU A 1 187 ? -31.258 -0.482 37.789 1.00 95.38 187 GLU A N 1
ATOM 1453 C CA . GLU A 1 187 ? -32.147 -1.392 38.517 1.00 95.38 187 GLU A CA 1
ATOM 1454 C C . GLU A 1 187 ? -31.612 -1.715 39.923 1.00 95.38 187 GLU A C 1
ATOM 1456 O O . GLU A 1 187 ? -32.345 -1.605 40.909 1.00 95.38 187 GLU A O 1
ATOM 1461 N N . ILE A 1 188 ? -30.316 -2.028 40.049 1.00 94.62 188 ILE A N 1
ATOM 1462 C CA . ILE A 1 188 ? -29.665 -2.269 41.347 1.00 94.62 188 ILE A CA 1
ATOM 1463 C C . ILE A 1 188 ? -29.751 -1.027 42.237 1.00 94.62 188 ILE A C 1
ATOM 1465 O O . ILE A 1 188 ? -30.027 -1.151 43.431 1.00 94.62 188 ILE A O 1
ATOM 1469 N N . SER A 1 189 ? -29.558 0.166 41.674 1.00 92.50 189 SER A N 1
ATOM 1470 C CA . SER A 1 189 ? -29.628 1.424 42.422 1.00 92.50 189 SER A CA 1
ATOM 1471 C C . SER A 1 189 ? -31.035 1.642 42.992 1.00 92.50 189 SER A C 1
ATOM 1473 O O . SER A 1 189 ? -31.177 1.903 44.186 1.00 92.50 189 SER A O 1
ATOM 1475 N N . ALA A 1 190 ? -32.079 1.407 42.189 1.00 93.38 190 ALA A N 1
ATOM 1476 C CA . ALA A 1 190 ? -33.472 1.477 42.636 1.00 93.38 190 ALA A CA 1
ATOM 1477 C C . ALA A 1 190 ? -33.795 0.449 43.742 1.00 93.38 190 ALA A C 1
ATOM 1479 O O . ALA A 1 190 ? -34.445 0.777 44.740 1.00 93.38 190 ALA A O 1
ATOM 1480 N N . ILE A 1 191 ? -33.311 -0.793 43.610 1.00 94.19 191 ILE A N 1
ATOM 1481 C CA . ILE A 1 191 ? -33.466 -1.831 44.645 1.00 94.19 191 ILE A CA 1
ATOM 1482 C C . ILE A 1 191 ? -32.748 -1.418 45.936 1.00 94.19 191 ILE A C 1
ATOM 1484 O O . ILE A 1 191 ? -33.298 -1.575 47.028 1.00 94.19 191 ILE A O 1
ATOM 1488 N N . THR A 1 192 ? -31.544 -0.862 45.818 1.00 93.31 192 THR A N 1
ATOM 1489 C CA . THR A 1 192 ? -30.709 -0.435 46.948 1.00 93.31 192 THR A CA 1
ATOM 1490 C C . THR A 1 192 ? -31.365 0.710 47.720 1.00 93.31 192 THR A C 1
ATOM 1492 O O . THR A 1 192 ? -31.434 0.652 48.949 1.00 93.31 192 THR A O 1
ATOM 1495 N N . GLU A 1 193 ? -31.944 1.695 47.029 1.00 89.62 193 GLU A N 1
ATOM 1496 C CA . GLU A 1 193 ? -32.739 2.765 47.649 1.00 89.62 193 GLU A CA 1
ATOM 1497 C C . GLU A 1 193 ? -33.961 2.214 48.398 1.00 89.62 193 GLU A C 1
ATOM 1499 O O . GLU A 1 193 ? -34.232 2.597 49.542 1.00 89.62 193 GLU A O 1
ATOM 1504 N N . GLN A 1 194 ? -34.678 1.258 47.798 1.00 92.12 194 GLN A N 1
ATOM 1505 C CA . GLN A 1 194 ? -35.823 0.614 48.442 1.00 92.12 194 GLN A CA 1
ATOM 1506 C C . GLN A 1 194 ? -35.406 -0.178 49.694 1.00 92.12 194 GLN A C 1
ATOM 1508 O O . GLN A 1 194 ? -36.089 -0.131 50.724 1.00 92.12 194 GLN A O 1
ATOM 1513 N N . MET A 1 195 ? -34.276 -0.888 49.632 1.00 90.62 195 MET A N 1
ATOM 1514 C CA . MET A 1 195 ? -33.708 -1.610 50.770 1.00 90.62 195 MET A CA 1
ATOM 1515 C C . MET A 1 195 ? -33.283 -0.654 51.887 1.00 90.62 195 MET A C 1
ATOM 1517 O O . MET A 1 195 ? -33.590 -0.924 53.051 1.00 90.62 195 MET A O 1
ATOM 1521 N N . ALA A 1 196 ? -32.647 0.473 51.552 1.00 89.56 196 ALA A N 1
ATOM 1522 C CA . ALA A 1 196 ? -32.261 1.506 52.513 1.00 89.56 196 ALA A CA 1
ATOM 1523 C C . ALA A 1 196 ? -33.489 2.037 53.267 1.00 89.56 196 ALA A C 1
ATOM 1525 O O . ALA A 1 196 ? -33.528 2.024 54.501 1.00 89.56 196 ALA A O 1
ATOM 1526 N N . ALA A 1 197 ? -34.544 2.404 52.531 1.00 88.69 197 ALA A N 1
ATOM 1527 C CA . ALA A 1 197 ? -35.797 2.881 53.108 1.00 88.69 197 ALA A CA 1
ATOM 1528 C C . ALA A 1 197 ? -36.469 1.830 54.013 1.00 88.69 197 ALA A C 1
ATOM 1530 O O . ALA A 1 197 ? -36.976 2.160 55.090 1.00 88.69 197 ALA A O 1
ATOM 1531 N N . SER A 1 198 ? -36.456 0.554 53.610 1.00 88.19 198 SER A N 1
ATOM 1532 C CA . SER A 1 198 ? -37.017 -0.545 54.406 1.00 88.19 198 SER A CA 1
ATOM 1533 C C . SER A 1 198 ? -36.206 -0.819 55.680 1.00 88.19 198 SER A C 1
ATOM 1535 O O . SER A 1 198 ? -36.796 -1.036 56.743 1.00 88.19 198 SER A O 1
ATOM 1537 N N . SER A 1 199 ? -34.872 -0.768 55.595 1.00 86.69 199 SER A N 1
ATOM 1538 C CA . SER A 1 199 ? -33.954 -0.906 56.736 1.00 86.69 199 SER A CA 1
ATOM 1539 C C . SER A 1 199 ? -34.243 0.158 57.792 1.00 86.69 199 SER A C 1
ATOM 1541 O O . SER A 1 199 ? -34.545 -0.152 58.946 1.00 86.69 199 SER A O 1
ATOM 1543 N N . GLN A 1 200 ? -34.291 1.420 57.360 1.00 82.75 200 GLN A N 1
ATOM 1544 C CA . GLN A 1 200 ? -34.533 2.566 58.230 1.00 82.75 200 GLN A CA 1
ATOM 1545 C C . GLN A 1 200 ? -35.910 2.507 58.898 1.00 82.75 200 GLN A C 1
ATOM 1547 O O . GLN A 1 200 ? -36.045 2.754 60.096 1.00 82.75 200 GLN A O 1
ATOM 1552 N N . LYS A 1 201 ? -36.943 2.106 58.147 1.00 83.31 201 LYS A N 1
ATOM 1553 C CA . LYS A 1 201 ? -38.299 1.914 58.679 1.00 83.31 201 LYS A CA 1
ATOM 1554 C C . LYS A 1 201 ? -38.374 0.790 59.717 1.00 83.31 201 LYS A C 1
ATOM 1556 O O . LYS A 1 201 ? -39.207 0.861 60.617 1.00 83.31 201 LYS A O 1
ATOM 1561 N N . SER A 1 202 ? -37.535 -0.234 59.579 1.00 80.25 202 SER A N 1
ATOM 1562 C CA . SER A 1 202 ? -37.461 -1.365 60.512 1.00 80.25 202 SER A CA 1
ATOM 1563 C C . SER A 1 202 ? -36.691 -1.004 61.783 1.00 80.25 202 SER A C 1
ATOM 1565 O O . SER A 1 202 ? -37.015 -1.519 62.841 1.00 80.25 202 SER A O 1
ATOM 1567 N N . MET A 1 203 ? -35.729 -0.080 61.693 1.00 76.44 203 MET A N 1
ATOM 1568 C CA . MET A 1 203 ? -34.989 0.466 62.838 1.00 76.44 203 MET A CA 1
ATOM 1569 C C . MET A 1 203 ? -35.846 1.397 63.719 1.00 76.44 203 MET A C 1
ATOM 1571 O O . MET A 1 203 ? -35.603 1.519 64.914 1.00 76.44 203 MET A O 1
ATOM 1575 N N . LEU A 1 204 ? -36.843 2.064 63.123 1.00 69.75 204 LEU A N 1
ATOM 1576 C CA . LEU A 1 204 ? -37.765 2.994 63.795 1.00 69.75 204 LEU A CA 1
ATOM 1577 C C . LEU A 1 204 ? -38.968 2.309 64.478 1.00 69.75 204 LEU A C 1
ATOM 1579 O O . LEU A 1 204 ? -39.781 3.002 65.092 1.00 69.75 204 LEU A O 1
ATOM 1583 N N . ARG A 1 205 ? -39.125 0.988 64.326 1.00 60.09 205 ARG A N 1
ATOM 1584 C CA . ARG A 1 205 ? -40.228 0.183 64.879 1.00 60.09 205 ARG A CA 1
ATOM 1585 C C . ARG A 1 205 ? -39.763 -0.668 66.049 1.00 60.09 205 ARG A C 1
ATOM 1587 O O . ARG A 1 205 ? -40.573 -0.798 66.992 1.00 60.09 205 ARG A O 1
#

InterPro domains:
  IPR004089 Methyl-accepting chemotaxis protein (MCP) signalling domain [PF00015] (57-200)
  IPR004089 Methyl-accepting chemotaxis protein (MCP) signalling domain [PS50111] (1-205)
  IPR004089 Methyl-accepting chemotaxis protein (MCP) signalling domain [SM00283] (2-205)
  IPR004090 Chemotaxis methyl-accepting receptor [PR00260] (82-109)
  IPR004090 Chemotaxis methyl-accepting receptor [PR00260] (111-140)

pLDDT: mean 89.63, std 7.3, range [60.09, 97.31]

Secondary structure (DSSP, 8-state):
-HHHHHHHHHHHHHHHHHHHHHHHHHHHHHHHHHHHHHHHHHHHHHHHHHHHHHHHHHTTHHHHHHHHHHHHHHHHHHHHHHHHHHHHHHHHHHHHHHHHHHHTGGGGHHHHHHHHHHHHHHHHHHHHHHHHHHHHHHHHHHHHHHHHHHHHHHHHHHHHHHHHHHHHHHHHHHHHHHHHHHHHHHHHHHHHHHHHHHHHHHHT-

Mean predicted aligned error: 8.87 Å